Protein AF-A0A6I3WB06-F1 (afdb_monomer_lite)

Organism: NCBI:txid1055469

Secondary structure (DSSP, 8-state):
-------GGGHHHHTTS-SSSSPPPPPPPEEPPPP-----TTS---PPPEEEEESSSS-EEEEEE-TTSEEEEEEEEGGGTEEEEEEEEEPP-SEEEESSTT-EEEEEETTTTEEEEESSTTS--EE-SSPPPTTEEEEEEEEETTEEEEEEEESSSPPSS-EEEEEEEEETTTTEEEEEEEEEEEEEEEEEEETTTTEE---EEEEETT---SSHHHHH-TTSEEEES-STTS----S-PPPHHHHHHHH--PPPPHHHHHHS-THHHHHHHHHHHHHSTTT--HHHHHHHHHHHHHHTT---

Radius of gyration: 22.14 Å; chains: 1; bounding box: 64×53×60 Å

Structure (mmCIF, N/CA/C/O backbone):
data_AF-A0A6I3WB06-F1
#
_entry.id   AF-A0A6I3WB06-F1
#
loop_
_atom_site.group_PDB
_atom_site.id
_atom_site.type_symbol
_atom_site.label_atom_id
_atom_site.label_alt_id
_atom_site.label_comp_id
_atom_site.label_asym_id
_atom_site.label_entity_id
_atom_site.label_seq_id
_atom_site.pdbx_PDB_ins_code
_atom_site.Cartn_x
_atom_site.Cartn_y
_atom_site.Cartn_z
_atom_site.occupancy
_atom_site.B_iso_or_equiv
_atom_site.auth_seq_id
_atom_site.auth_comp_id
_atom_site.auth_asym_id
_atom_site.auth_atom_id
_atom_site.pdbx_PDB_model_num
ATOM 1 N N . MET A 1 1 ? 45.999 13.934 -10.651 1.00 31.36 1 MET A N 1
ATOM 2 C CA . MET A 1 1 ? 45.003 12.841 -10.595 1.00 31.36 1 MET A CA 1
ATOM 3 C C . MET A 1 1 ? 43.657 13.429 -10.204 1.00 31.36 1 MET A C 1
ATOM 5 O O . MET A 1 1 ? 43.452 13.756 -9.045 1.00 31.36 1 MET A O 1
ATOM 9 N N . GLN A 1 2 ? 42.781 13.660 -11.182 1.00 22.36 2 GLN A N 1
ATOM 10 C CA . GLN A 1 2 ? 41.405 14.106 -10.954 1.00 22.36 2 GLN A CA 1
ATOM 11 C C . GLN A 1 2 ? 40.507 12.865 -10.904 1.00 22.36 2 GLN A C 1
ATOM 13 O O . GLN A 1 2 ? 40.321 12.202 -11.922 1.00 22.36 2 GLN A O 1
ATOM 18 N N . PHE A 1 3 ? 39.959 12.543 -9.731 1.00 25.25 3 PHE A N 1
ATOM 19 C CA . PHE A 1 3 ? 38.864 11.581 -9.620 1.00 25.25 3 PHE A CA 1
ATOM 20 C C . PHE A 1 3 ? 37.615 12.211 -10.250 1.00 25.25 3 PHE A C 1
ATOM 22 O O . PHE A 1 3 ? 36.942 13.046 -9.642 1.00 25.25 3 PHE A O 1
ATOM 29 N N . LYS A 1 4 ? 37.322 11.846 -11.503 1.00 24.28 4 LYS A N 1
ATOM 30 C CA . LYS A 1 4 ? 36.025 12.120 -12.124 1.00 24.28 4 LYS A CA 1
ATOM 31 C C . LYS A 1 4 ? 34.960 11.381 -11.318 1.00 24.28 4 LYS A C 1
ATOM 33 O O . LYS A 1 4 ? 34.968 10.157 -11.248 1.00 24.28 4 LYS A O 1
ATOM 38 N N . ARG A 1 5 ? 34.053 12.156 -10.720 1.00 26.55 5 ARG A N 1
ATOM 39 C CA . ARG A 1 5 ? 32.777 11.704 -10.163 1.00 26.55 5 ARG A CA 1
ATOM 40 C C . ARG A 1 5 ? 32.015 10.955 -11.262 1.00 26.55 5 ARG A C 1
ATOM 42 O O . ARG A 1 5 ? 31.386 11.589 -12.104 1.00 26.55 5 ARG A O 1
ATOM 49 N N . LEU A 1 6 ? 32.127 9.628 -11.291 1.00 25.17 6 LEU A N 1
ATOM 50 C CA . LEU A 1 6 ? 31.222 8.790 -12.066 1.00 25.17 6 LEU A CA 1
ATOM 51 C C . LEU A 1 6 ? 29.851 8.839 -11.390 1.00 25.17 6 LEU A C 1
ATOM 53 O O . LEU A 1 6 ? 29.713 8.615 -10.190 1.00 25.17 6 LEU A O 1
ATOM 57 N N . SER A 1 7 ? 28.859 9.213 -12.184 1.00 26.50 7 SER A N 1
ATOM 58 C CA . SER A 1 7 ? 27.468 9.415 -11.819 1.00 26.50 7 SER A CA 1
ATOM 59 C C . SER A 1 7 ? 26.857 8.191 -11.126 1.00 26.50 7 SER A C 1
ATOM 61 O O . SER A 1 7 ? 26.431 7.248 -11.786 1.00 26.50 7 SER A O 1
ATOM 63 N N . CYS A 1 8 ? 26.693 8.263 -9.801 1.00 24.08 8 CYS A N 1
ATOM 64 C CA . CYS A 1 8 ? 25.870 7.333 -9.012 1.00 24.08 8 CYS A CA 1
ATOM 65 C C . CYS A 1 8 ? 24.389 7.274 -9.446 1.00 24.08 8 CYS A C 1
ATOM 67 O O . CYS A 1 8 ? 23.650 6.432 -8.955 1.00 24.08 8 CYS A O 1
ATOM 69 N N . ALA A 1 9 ? 23.936 8.126 -10.372 1.00 30.91 9 ALA A N 1
ATOM 70 C CA . ALA A 1 9 ? 22.567 8.097 -10.890 1.00 30.91 9 ALA A CA 1
ATOM 71 C C . ALA A 1 9 ? 22.263 6.855 -11.755 1.00 30.91 9 ALA A C 1
ATOM 73 O O . ALA A 1 9 ? 21.117 6.430 -11.825 1.00 30.91 9 ALA A O 1
ATOM 74 N N . MET A 1 10 ? 23.277 6.228 -12.366 1.00 33.56 10 MET A N 1
ATOM 75 C CA . MET A 1 10 ? 23.104 5.005 -13.172 1.00 33.56 10 MET A CA 1
ATOM 76 C C . MET A 1 10 ? 23.136 3.711 -12.338 1.00 33.56 10 MET A C 1
ATOM 78 O O . MET A 1 10 ? 22.829 2.631 -12.845 1.00 33.56 10 MET A O 1
ATOM 82 N N . LEU A 1 11 ? 23.462 3.833 -11.045 1.00 37.16 11 LEU A N 1
ATOM 83 C CA . LEU A 1 11 ? 23.513 2.729 -10.088 1.00 37.16 11 LEU A CA 1
ATOM 84 C C . LEU A 1 11 ? 22.150 2.338 -9.512 1.00 37.16 11 LEU A C 1
ATOM 86 O O . LEU A 1 11 ? 22.073 1.306 -8.870 1.00 37.16 11 LEU A O 1
ATOM 90 N N . ALA A 1 12 ? 21.070 3.082 -9.778 1.00 40.41 12 ALA A N 1
ATOM 91 C CA . ALA A 1 12 ? 19.737 2.753 -9.255 1.00 40.41 12 ALA A CA 1
ATOM 92 C C . ALA A 1 12 ? 19.032 1.610 -10.012 1.00 40.41 12 ALA A C 1
ATOM 94 O O . ALA A 1 12 ? 18.240 0.887 -9.417 1.00 40.41 12 ALA A O 1
ATOM 95 N N . LEU A 1 13 ? 19.344 1.408 -11.301 1.00 38.84 13 LEU A N 1
ATOM 96 C CA . LEU A 1 13 ? 18.991 0.164 -11.992 1.00 38.84 13 LEU A CA 1
ATOM 97 C C . LEU A 1 13 ? 20.084 -0.884 -11.758 1.00 38.84 13 LEU A C 1
ATOM 99 O O . LEU A 1 13 ? 19.771 -2.017 -11.429 1.00 38.84 13 LEU A O 1
ATOM 103 N N . THR A 1 14 ? 21.372 -0.515 -11.823 1.00 36.50 14 THR A N 1
ATOM 104 C CA . THR A 1 14 ? 22.456 -1.508 -11.696 1.00 36.50 14 THR A CA 1
ATOM 105 C C . THR A 1 14 ? 22.676 -2.095 -10.295 1.00 36.50 14 THR A C 1
ATOM 107 O O . THR A 1 14 ? 23.270 -3.163 -10.183 1.00 36.50 14 THR A O 1
ATOM 110 N N . SER A 1 15 ? 22.139 -1.493 -9.230 1.00 39.97 15 SER A N 1
ATOM 111 C CA . SER A 1 15 ? 22.077 -2.114 -7.896 1.00 39.97 15 SER A CA 1
ATOM 112 C C . SER A 1 15 ? 21.000 -3.201 -7.787 1.00 39.97 15 SER A C 1
ATOM 114 O O . SER A 1 15 ? 21.135 -4.100 -6.958 1.00 39.97 15 SER A O 1
ATOM 116 N N . VAL A 1 16 ? 19.978 -3.172 -8.651 1.00 42.03 16 VAL A N 1
ATOM 117 C CA . VAL A 1 16 ? 19.056 -4.301 -8.873 1.00 42.03 16 VAL A CA 1
ATOM 118 C C . VAL A 1 16 ? 19.731 -5.361 -9.760 1.00 42.03 16 VAL A C 1
ATOM 120 O O . VAL A 1 16 ? 19.589 -6.554 -9.514 1.00 42.03 16 VAL A O 1
ATOM 123 N N . LEU A 1 17 ? 20.543 -4.915 -10.725 1.00 42.59 17 LEU A N 1
ATOM 124 C CA . LEU A 1 17 ? 21.246 -5.712 -11.746 1.00 42.59 17 LEU A CA 1
ATOM 125 C C . LEU A 1 17 ? 22.674 -6.125 -11.324 1.00 42.59 17 LEU A C 1
ATOM 127 O O . LEU A 1 17 ? 23.615 -6.034 -12.116 1.00 42.59 17 LEU A O 1
ATOM 131 N N . SER A 1 18 ? 22.901 -6.482 -10.054 1.00 35.47 18 SER A N 1
ATOM 132 C CA . SER A 1 18 ? 24.271 -6.763 -9.598 1.00 35.47 18 SER A CA 1
ATOM 133 C C . SER A 1 18 ? 24.870 -7.978 -10.317 1.00 35.47 18 SER A C 1
ATOM 135 O O . SER A 1 18 ? 24.484 -9.125 -10.111 1.00 35.47 18 SER A O 1
ATOM 137 N N . ALA A 1 19 ? 25.859 -7.667 -11.156 1.00 38.34 19 ALA A N 1
ATOM 138 C CA . ALA A 1 19 ? 26.679 -8.535 -11.987 1.00 38.34 19 ALA A CA 1
ATOM 139 C C . ALA A 1 19 ? 27.593 -9.487 -11.184 1.00 38.34 19 ALA A C 1
ATOM 141 O O . ALA A 1 19 ? 28.815 -9.467 -11.324 1.00 38.34 19 ALA A O 1
ATOM 142 N N . CYS A 1 20 ? 26.994 -10.354 -10.371 1.00 38.16 20 CYS A N 1
ATOM 143 C CA . CYS A 1 20 ? 27.584 -11.589 -9.863 1.00 38.16 20 CYS A CA 1
ATOM 144 C C . CYS A 1 20 ? 26.492 -12.659 -9.962 1.00 38.16 20 CYS A C 1
ATOM 146 O O . CYS A 1 20 ? 25.464 -12.534 -9.310 1.00 38.16 20 CYS A O 1
ATOM 148 N N . GLY A 1 21 ? 26.697 -13.683 -10.798 1.00 45.72 21 GLY A N 1
ATOM 149 C CA . GLY A 1 21 ? 25.691 -14.656 -11.263 1.00 45.72 21 GLY A CA 1
ATOM 150 C C . GLY A 1 21 ? 25.014 -15.567 -10.226 1.00 45.72 21 GLY A C 1
ATOM 151 O O . GLY A 1 21 ? 24.581 -16.657 -10.580 1.00 45.72 21 GLY A O 1
ATOM 152 N N . ILE A 1 22 ? 24.910 -15.156 -8.965 1.00 55.53 22 ILE A N 1
ATOM 153 C CA . ILE A 1 22 ? 24.059 -15.765 -7.946 1.00 55.53 22 ILE A CA 1
ATOM 154 C C . ILE A 1 22 ? 23.493 -14.612 -7.123 1.00 55.53 22 ILE A C 1
ATOM 156 O O . ILE A 1 22 ? 24.221 -13.977 -6.357 1.00 55.53 22 ILE A O 1
ATOM 160 N N . HIS A 1 23 ? 22.198 -14.333 -7.274 1.00 60.84 23 HIS A N 1
ATOM 161 C CA . HIS A 1 23 ? 21.555 -13.390 -6.374 1.00 60.84 23 HIS A CA 1
ATOM 162 C C . HIS A 1 23 ? 21.702 -13.888 -4.927 1.00 60.84 23 HIS A C 1
ATOM 164 O O . HIS A 1 23 ? 21.492 -15.081 -4.673 1.00 60.84 23 HIS A O 1
ATOM 170 N N . PRO A 1 24 ? 22.044 -13.017 -3.963 1.00 71.50 24 PRO A N 1
ATOM 171 C CA . PRO A 1 24 ? 22.155 -13.442 -2.579 1.00 71.50 24 PRO A CA 1
ATOM 172 C C . PRO A 1 24 ? 20.809 -13.988 -2.066 1.00 71.50 24 PRO A C 1
ATOM 174 O O . PRO A 1 24 ? 19.748 -13.679 -2.625 1.00 71.50 24 PRO A O 1
ATOM 177 N N . PRO A 1 25 ? 20.816 -14.795 -0.991 1.00 77.88 25 PRO A N 1
ATOM 178 C CA . PRO A 1 25 ? 19.583 -15.221 -0.346 1.00 77.88 25 PRO A CA 1
ATOM 179 C C . PRO A 1 25 ? 18.709 -14.015 0.008 1.00 77.88 25 PRO A C 1
ATOM 181 O O . PRO A 1 25 ? 19.186 -13.030 0.574 1.00 77.88 25 PRO A O 1
ATOM 184 N N . ILE A 1 26 ? 17.420 -14.096 -0.320 1.00 80.62 26 ILE A N 1
ATOM 185 C CA . ILE A 1 26 ? 16.465 -13.034 -0.002 1.00 80.62 26 ILE A CA 1
ATOM 186 C C . ILE A 1 26 ? 16.279 -13.011 1.520 1.00 80.62 26 ILE A C 1
ATOM 188 O O . ILE A 1 26 ? 15.907 -14.047 2.085 1.00 80.62 26 ILE A O 1
ATOM 192 N N . PRO A 1 27 ? 16.522 -11.875 2.200 1.00 83.62 27 PRO A N 1
ATOM 193 C CA . PRO A 1 27 ? 16.341 -11.786 3.643 1.00 83.62 27 PRO A CA 1
ATOM 194 C C . PRO A 1 27 ? 14.886 -12.065 4.036 1.00 83.62 27 PRO A C 1
ATOM 196 O O . PRO A 1 27 ? 13.955 -11.817 3.270 1.00 83.62 27 PRO A O 1
ATOM 199 N N . SER A 1 28 ? 14.683 -12.594 5.244 1.00 85.75 28 SER A N 1
ATOM 200 C CA . SER A 1 28 ? 13.337 -12.786 5.789 1.00 85.75 28 SER A CA 1
ATOM 201 C C . SER A 1 28 ? 12.634 -11.438 5.950 1.00 85.75 28 SER A C 1
ATOM 203 O O . SER A 1 28 ? 13.264 -10.488 6.421 1.00 85.75 28 SER A O 1
ATOM 205 N N . PRO A 1 29 ? 11.335 -11.344 5.633 1.00 87.50 29 PRO A N 1
ATOM 206 C CA . PRO A 1 29 ? 10.574 -10.136 5.888 1.00 87.50 29 PRO A CA 1
ATOM 207 C C . PRO A 1 29 ? 10.458 -9.937 7.405 1.00 87.50 29 PRO A C 1
ATOM 209 O O . PRO A 1 29 ? 10.545 -10.880 8.198 1.00 87.50 29 PRO A O 1
ATOM 212 N N . THR A 1 30 ? 10.260 -8.697 7.834 1.00 89.25 30 THR A N 1
ATOM 213 C CA . THR A 1 30 ? 10.123 -8.385 9.259 1.00 89.25 30 THR A CA 1
ATOM 214 C C . THR A 1 30 ? 8.652 -8.377 9.639 1.00 89.25 30 THR A C 1
ATOM 216 O O . THR A 1 30 ? 7.888 -7.565 9.110 1.00 89.25 30 THR A O 1
ATOM 219 N N . ARG A 1 31 ? 8.242 -9.237 10.580 1.00 86.88 31 ARG A N 1
ATOM 220 C CA . ARG A 1 31 ? 6.907 -9.122 11.188 1.00 86.88 31 ARG A CA 1
ATOM 221 C C . ARG A 1 31 ? 6.738 -7.737 11.790 1.00 86.88 31 ARG A C 1
ATOM 223 O O . ARG A 1 31 ? 7.658 -7.229 12.431 1.00 86.88 31 ARG A O 1
ATOM 230 N N . GLN A 1 32 ? 5.573 -7.136 11.579 1.00 82.88 32 GLN A N 1
ATOM 231 C CA . GLN A 1 32 ? 5.272 -5.878 12.243 1.00 82.88 32 GLN A CA 1
ATOM 232 C C . GLN A 1 32 ? 5.171 -6.126 13.739 1.00 82.88 32 GLN A C 1
ATOM 234 O O . GLN A 1 32 ? 4.414 -6.982 14.198 1.00 82.88 32 GLN A O 1
ATOM 239 N N . THR A 1 33 ? 5.994 -5.406 14.493 1.00 70.25 33 THR A N 1
ATOM 240 C CA . THR A 1 33 ? 5.832 -5.352 15.937 1.00 70.25 33 THR A CA 1
ATOM 241 C C . THR A 1 33 ? 4.465 -4.744 16.222 1.00 70.25 33 THR A C 1
ATOM 243 O O . THR A 1 33 ? 4.112 -3.762 15.560 1.00 70.25 33 THR A O 1
ATOM 246 N N . PRO A 1 34 ? 3.699 -5.309 17.172 1.00 69.94 34 PRO A N 1
ATOM 247 C CA . PRO A 1 34 ? 2.478 -4.685 17.638 1.00 69.94 34 PRO A CA 1
ATOM 248 C C . PRO A 1 34 ? 2.734 -3.221 17.978 1.00 69.94 34 PRO A C 1
ATOM 250 O O . PRO A 1 34 ? 3.824 -2.849 18.415 1.00 69.94 34 PRO A O 1
ATOM 253 N N . GLU A 1 35 ? 1.719 -2.413 17.731 1.00 67.75 35 GLU A N 1
ATOM 254 C CA . GLU A 1 35 ? 1.731 -0.981 17.954 1.00 67.75 35 GLU A CA 1
ATOM 255 C C . GLU A 1 35 ? 2.292 -0.604 19.335 1.00 67.75 35 GLU A C 1
ATOM 257 O O . GLU A 1 35 ? 1.750 -0.993 20.370 1.00 67.75 35 GLU A O 1
ATOM 262 N N . ILE A 1 36 ? 3.355 0.202 19.341 1.00 58.38 36 ILE A N 1
ATOM 263 C CA . ILE A 1 36 ? 3.770 0.985 20.503 1.00 58.38 36 ILE A CA 1
ATOM 264 C C . ILE A 1 36 ? 3.435 2.425 20.131 1.00 58.38 36 ILE A C 1
ATOM 266 O O . ILE A 1 36 ? 4.116 3.015 19.297 1.00 58.38 36 ILE A O 1
ATOM 270 N N . ARG A 1 37 ? 2.343 2.978 20.676 1.00 55.25 37 ARG A N 1
ATOM 271 C CA . ARG A 1 37 ? 1.983 4.379 20.418 1.00 55.25 37 ARG A CA 1
ATOM 272 C C . ARG A 1 37 ? 2.978 5.303 21.092 1.00 55.25 37 ARG A C 1
ATOM 274 O O . ARG A 1 37 ? 2.799 5.671 22.251 1.00 55.25 37 ARG A O 1
ATOM 281 N N . GLU A 1 38 ? 4.001 5.708 20.360 1.00 49.41 38 GLU A N 1
ATOM 282 C CA . GLU A 1 38 ? 4.857 6.807 20.778 1.00 49.41 38 GLU A CA 1
ATOM 283 C C . GLU A 1 38 ? 4.244 8.123 20.294 1.00 49.41 38 GLU A C 1
ATOM 285 O O . GLU A 1 38 ? 4.348 8.510 19.131 1.00 49.41 38 GLU A O 1
ATOM 290 N N . PHE A 1 39 ? 3.580 8.833 21.208 1.00 50.50 39 PHE A N 1
ATOM 291 C CA . PHE A 1 39 ? 3.146 10.207 20.969 1.00 50.50 39 PHE A CA 1
ATOM 292 C C . PHE A 1 39 ? 4.382 11.102 20.820 1.00 50.50 39 PHE A C 1
ATOM 294 O O . PHE A 1 39 ? 4.935 11.601 21.800 1.00 50.50 39 PHE A O 1
ATOM 301 N N . SER A 1 40 ? 4.831 11.333 19.586 1.00 48.56 40 SER A N 1
ATOM 302 C CA . SER A 1 40 ? 5.803 12.393 19.331 1.00 48.56 40 SER A CA 1
ATOM 303 C C . SER A 1 40 ? 5.077 13.741 19.271 1.00 48.56 40 SER A C 1
ATOM 305 O O . SER A 1 40 ? 4.042 13.889 18.618 1.00 48.56 40 SER A O 1
ATOM 307 N N . GLY A 1 41 ? 5.611 14.754 19.960 1.00 46.97 41 GLY A N 1
ATOM 308 C CA . GLY A 1 41 ? 4.971 16.070 20.116 1.00 46.97 41 GLY A CA 1
ATOM 309 C C . GLY A 1 41 ? 4.712 16.854 18.818 1.00 46.97 41 GLY A C 1
ATOM 310 O O . GLY A 1 41 ? 4.094 17.912 18.873 1.00 46.97 41 GLY A O 1
ATOM 311 N N . ALA A 1 42 ? 5.156 16.351 17.660 1.00 46.00 42 ALA A N 1
ATOM 312 C CA . ALA A 1 42 ? 4.879 16.910 16.335 1.00 46.00 42 ALA A CA 1
ATOM 313 C C . ALA A 1 42 ? 3.636 16.298 15.643 1.00 46.00 42 ALA A C 1
ATOM 315 O O . ALA A 1 42 ? 3.215 16.803 14.604 1.00 46.00 42 ALA A O 1
ATOM 316 N N . LEU A 1 43 ? 3.039 15.234 16.200 1.00 53.94 43 LEU A N 1
ATOM 317 C CA . LEU A 1 43 ? 1.931 14.447 15.618 1.00 53.94 43 LEU A CA 1
ATOM 318 C C . LEU A 1 43 ? 0.603 14.622 16.381 1.00 53.94 43 LEU A C 1
ATOM 320 O O . LEU A 1 43 ? -0.275 13.773 16.322 1.00 53.94 43 LEU A O 1
ATOM 324 N N . ALA A 1 44 ? 0.470 15.721 17.120 1.00 62.97 44 ALA A N 1
ATOM 325 C CA . ALA A 1 44 ? -0.128 15.747 18.454 1.00 62.97 44 ALA A CA 1
ATOM 326 C C . ALA A 1 44 ? -1.640 15.458 18.617 1.00 62.97 44 ALA A C 1
ATOM 328 O O . ALA A 1 44 ? -2.125 15.466 19.745 1.00 62.97 44 ALA A O 1
ATOM 329 N N . LEU A 1 45 ? -2.385 15.162 17.550 1.00 77.00 45 LEU A N 1
ATOM 330 C CA . LEU A 1 45 ? -3.758 14.666 17.653 1.00 77.00 45 LEU A CA 1
ATOM 331 C C . LEU A 1 45 ? -4.066 13.744 16.471 1.00 77.00 45 LEU A C 1
ATOM 333 O O . LEU A 1 45 ? -3.876 14.130 15.317 1.00 77.00 45 LEU A O 1
ATOM 337 N N . TYR A 1 46 ? -4.559 12.544 16.764 1.00 81.88 46 TYR A N 1
ATOM 338 C CA . TYR A 1 46 ? -5.061 11.589 15.774 1.00 81.88 46 TYR A CA 1
ATOM 339 C C . TYR A 1 46 ? -6.577 11.530 15.875 1.00 81.88 46 TYR A C 1
ATOM 341 O O . TYR A 1 46 ? -7.081 11.416 16.982 1.00 81.88 46 TYR A O 1
ATOM 349 N N . ALA A 1 47 ? -7.299 11.573 14.759 1.00 85.75 47 ALA A N 1
ATOM 350 C CA . ALA A 1 47 ? -8.738 11.326 14.722 1.00 85.75 47 ALA A CA 1
ATOM 351 C C . ALA A 1 47 ? -9.100 9.916 15.232 1.00 85.75 47 ALA A C 1
ATOM 353 O O . ALA A 1 47 ? -8.243 9.025 15.222 1.00 85.75 47 ALA A O 1
ATOM 354 N N . PRO A 1 48 ? -10.368 9.692 15.632 1.00 86.38 48 PRO A N 1
ATOM 355 C CA . PRO A 1 48 ? -10.881 8.357 15.915 1.00 86.38 48 PRO A CA 1
ATOM 356 C C . PRO A 1 48 ? -10.627 7.361 14.778 1.00 86.38 48 PRO A C 1
ATOM 358 O O . PRO A 1 48 ? -10.514 7.782 13.619 1.00 86.38 48 PRO A O 1
ATOM 361 N N . PRO A 1 49 ? -10.588 6.045 15.085 1.00 86.69 49 PRO A N 1
ATOM 362 C CA . PRO A 1 49 ? -10.512 5.018 14.060 1.00 86.69 49 PRO A CA 1
ATOM 363 C C . PRO A 1 49 ? -11.644 5.201 13.054 1.00 86.69 49 PRO A C 1
ATOM 365 O O . PRO A 1 49 ? -12.825 5.147 13.402 1.00 86.69 49 PRO A O 1
ATOM 368 N N . GLN A 1 50 ? -11.277 5.409 11.799 1.00 87.00 50 GLN A N 1
ATOM 369 C CA . GLN A 1 50 ? -12.218 5.596 10.703 1.00 87.00 50 GLN A CA 1
ATOM 370 C C . GLN A 1 50 ? -11.816 4.734 9.515 1.00 87.00 50 GLN A C 1
ATOM 372 O O . GLN A 1 50 ? -10.655 4.343 9.386 1.00 87.00 50 GLN A O 1
ATOM 377 N N . LYS A 1 51 ? -12.780 4.405 8.649 1.00 87.31 51 LYS A N 1
ATOM 378 C CA . LYS A 1 51 ? -12.474 3.722 7.388 1.00 87.31 51 LYS A CA 1
ATOM 379 C C . LYS A 1 51 ? -11.580 4.639 6.557 1.00 87.31 51 LYS A C 1
ATOM 381 O O . LYS A 1 51 ? -11.949 5.781 6.313 1.00 87.31 51 LYS A O 1
ATOM 386 N N . ALA A 1 52 ? -10.411 4.140 6.180 1.00 82.81 52 ALA A N 1
ATOM 387 C CA . ALA A 1 52 ? -9.408 4.911 5.463 1.00 82.81 52 ALA A CA 1
ATOM 388 C C . ALA A 1 52 ? -9.489 4.640 3.957 1.00 82.81 52 ALA A C 1
ATOM 390 O O . ALA A 1 52 ? -9.594 5.577 3.177 1.00 82.81 52 ALA A O 1
ATOM 391 N N . TRP A 1 53 ? -9.488 3.365 3.562 1.00 86.88 53 TRP A N 1
ATOM 392 C CA . TRP A 1 53 ? -9.771 2.954 2.188 1.00 86.88 53 TRP A CA 1
ATOM 393 C C . TRP A 1 53 ? -10.272 1.514 2.135 1.00 86.88 53 TRP A C 1
ATOM 395 O O . TRP A 1 53 ? -10.028 0.695 3.032 1.00 86.88 53 TRP A O 1
ATOM 405 N N . GLN A 1 54 ? -10.997 1.209 1.069 1.00 87.81 54 GLN A N 1
ATOM 406 C CA . GLN A 1 54 ? -11.597 -0.097 0.843 1.00 87.81 54 GLN A CA 1
ATOM 407 C C . GLN A 1 54 ? -10.625 -1.045 0.119 1.00 87.81 54 GLN A C 1
ATOM 409 O O . GLN A 1 54 ? -9.949 -0.641 -0.823 1.00 87.81 54 GLN A O 1
ATOM 414 N N . TRP A 1 55 ? -10.563 -2.315 0.542 1.00 90.00 55 TRP A N 1
ATOM 415 C CA . TRP A 1 55 ? -9.801 -3.363 -0.161 1.00 90.00 55 TRP A CA 1
ATOM 416 C C . TRP A 1 55 ? -10.713 -4.229 -1.036 1.00 90.00 55 TRP A C 1
ATOM 418 O O . TRP A 1 55 ? -10.427 -4.475 -2.204 1.00 90.00 55 TRP A O 1
ATOM 428 N N . THR A 1 56 ? -11.850 -4.651 -0.480 1.00 89.56 56 THR A N 1
ATOM 429 C CA . THR A 1 56 ? -12.925 -5.360 -1.192 1.00 89.56 56 THR A CA 1
ATOM 430 C C . THR A 1 56 ? -14.277 -4.823 -0.738 1.00 89.56 56 THR A C 1
ATOM 432 O O . THR A 1 56 ? -14.355 -4.021 0.193 1.00 89.56 56 THR A O 1
ATOM 435 N N . ALA A 1 57 ? -15.372 -5.308 -1.327 1.00 88.00 57 ALA A N 1
ATOM 436 C CA . ALA A 1 57 ? -16.719 -4.964 -0.877 1.00 88.00 57 ALA A CA 1
ATOM 437 C C . ALA A 1 57 ? -16.953 -5.238 0.629 1.00 88.00 57 ALA A C 1
ATOM 439 O O . ALA A 1 57 ? -17.745 -4.531 1.250 1.00 88.00 57 ALA A O 1
ATOM 440 N N . GLN A 1 58 ? -16.246 -6.205 1.229 1.00 91.56 58 GLN A N 1
ATOM 441 C CA . GLN A 1 58 ? -16.435 -6.634 2.621 1.00 91.56 58 GLN A CA 1
ATOM 442 C C . GLN A 1 58 ? -15.269 -6.285 3.554 1.00 91.56 58 GLN A C 1
ATOM 444 O O . GLN A 1 58 ? -15.444 -6.336 4.769 1.00 91.56 58 GLN A O 1
ATOM 449 N N . THR A 1 59 ? -14.104 -5.910 3.022 1.00 92.69 59 THR A N 1
ATOM 450 C CA . THR A 1 59 ? -12.885 -5.698 3.818 1.00 92.69 59 THR A CA 1
ATOM 451 C C . THR A 1 59 ? -12.292 -4.319 3.579 1.00 92.69 59 THR A C 1
ATOM 453 O O . THR A 1 59 ? -12.274 -3.826 2.445 1.00 92.69 59 THR A O 1
ATOM 456 N N . TRP A 1 60 ? -11.747 -3.703 4.620 1.00 92.44 60 TRP A N 1
ATOM 457 C CA . TRP A 1 60 ? -11.229 -2.338 4.548 1.00 92.44 60 TRP A CA 1
ATOM 458 C C . TRP A 1 60 ? -10.041 -2.131 5.475 1.00 92.44 60 TRP A C 1
ATOM 460 O O . TRP A 1 60 ? -9.793 -2.905 6.398 1.00 92.44 60 TRP A O 1
ATOM 470 N N . PHE A 1 61 ? -9.338 -1.032 5.245 1.00 91.44 61 PHE A N 1
ATOM 471 C CA . PHE A 1 61 ? -8.374 -0.507 6.190 1.00 91.44 61 PHE A CA 1
ATOM 472 C C . PHE A 1 61 ? -9.050 0.530 7.077 1.00 91.44 61 PHE A C 1
ATOM 474 O O . PHE A 1 61 ? -9.801 1.387 6.597 1.00 91.44 61 PHE A O 1
ATOM 481 N N . THR A 1 62 ? -8.808 0.450 8.378 1.00 89.88 62 THR A N 1
ATOM 482 C CA . THR A 1 62 ? -9.118 1.526 9.317 1.00 89.88 62 THR A CA 1
ATOM 483 C C . THR A 1 62 ? -7.844 2.269 9.662 1.00 89.88 62 THR A C 1
ATOM 485 O O . THR A 1 62 ? -6.751 1.699 9.639 1.00 89.88 62 THR A O 1
ATOM 488 N N . ALA A 1 63 ? -7.973 3.554 9.968 1.00 87.56 63 ALA A N 1
ATOM 489 C CA . ALA A 1 63 ? -6.842 4.327 10.426 1.00 87.56 63 ALA A CA 1
ATOM 490 C C . ALA A 1 63 ? -7.223 5.378 11.465 1.00 87.56 63 ALA A C 1
ATOM 492 O O . ALA A 1 63 ? -8.320 5.938 11.446 1.00 87.56 63 ALA A O 1
ATOM 493 N N . GLU A 1 64 ? -6.275 5.651 12.350 1.00 88.12 64 GLU A N 1
ATOM 494 C CA . GLU A 1 64 ? -6.282 6.785 13.267 1.00 88.12 64 GLU A CA 1
ATOM 495 C C . GLU A 1 64 ? -5.287 7.794 12.725 1.00 88.12 64 GLU A C 1
ATOM 497 O O . GLU A 1 64 ? -4.077 7.586 12.795 1.00 88.12 64 GLU A O 1
ATOM 502 N N . LEU A 1 65 ? -5.805 8.850 12.102 1.00 85.69 65 LEU A N 1
ATOM 503 C CA . LEU A 1 65 ? -5.022 9.742 11.255 1.00 85.69 65 LEU A CA 1
ATOM 504 C C . LEU A 1 65 ? -4.922 11.131 11.860 1.00 85.69 65 LEU A C 1
ATOM 506 O O . LEU A 1 65 ? -5.901 11.692 12.346 1.00 85.69 65 LEU A O 1
ATOM 510 N N . ASN A 1 66 ? -3.737 11.716 11.786 1.00 81.81 66 ASN A N 1
ATOM 511 C CA . ASN A 1 66 ? -3.545 13.129 12.059 1.00 81.81 66 ASN A CA 1
ATOM 512 C C . ASN A 1 66 ? -3.941 13.983 10.843 1.00 81.81 66 ASN A C 1
ATOM 514 O O . ASN A 1 66 ? -4.305 13.476 9.781 1.00 81.81 66 ASN A O 1
ATOM 518 N N . ALA A 1 67 ? -3.804 15.301 10.980 1.00 78.62 67 ALA A N 1
ATOM 519 C CA . ALA A 1 67 ? -4.172 16.273 9.950 1.00 78.62 67 ALA A CA 1
ATOM 520 C C . ALA A 1 67 ? -3.412 16.116 8.612 1.00 78.62 67 ALA A C 1
ATOM 522 O O . ALA A 1 67 ? -3.775 16.746 7.626 1.00 78.62 67 ALA A O 1
ATOM 523 N N . SER A 1 68 ? -2.352 15.301 8.571 1.00 76.88 68 SER A N 1
ATOM 524 C CA . SER A 1 68 ? -1.558 15.004 7.370 1.00 76.88 68 SER A CA 1
ATOM 525 C C . SER A 1 68 ? -1.865 13.623 6.762 1.00 76.88 68 SER A C 1
ATOM 527 O O . SER A 1 68 ? -1.019 13.097 6.040 1.00 76.88 68 SER A O 1
ATOM 529 N N . CYS A 1 69 ? -3.001 12.988 7.094 1.00 80.12 69 CYS A N 1
ATOM 530 C CA . CYS A 1 69 ? -3.299 11.586 6.743 1.00 80.12 69 CYS A CA 1
ATOM 531 C C . CYS A 1 69 ? -2.151 10.631 7.139 1.00 80.12 69 CYS A C 1
ATOM 533 O O . CYS A 1 69 ? -1.815 9.703 6.401 1.00 80.12 69 CYS A O 1
ATOM 535 N N . LYS A 1 70 ? -1.517 10.858 8.298 1.00 81.94 70 LYS A N 1
ATOM 536 C CA . LYS A 1 70 ? -0.525 9.934 8.865 1.00 81.94 70 LYS A CA 1
ATOM 537 C C . LYS A 1 70 ? -1.016 9.360 10.176 1.00 81.94 70 LYS A C 1
ATOM 539 O O . LYS A 1 70 ? -1.577 10.097 10.981 1.00 81.94 70 LYS A O 1
ATOM 544 N N . GLY A 1 71 ? -0.741 8.090 10.411 1.00 83.00 71 GLY A N 1
ATOM 545 C CA . GLY A 1 71 ? -0.971 7.459 11.698 1.00 83.00 71 GLY A CA 1
ATOM 546 C C . GLY A 1 71 ? -1.089 5.955 11.598 1.00 83.00 71 GLY A C 1
ATOM 547 O O . GLY A 1 71 ? -0.517 5.340 10.696 1.00 83.00 71 GLY A O 1
ATOM 548 N N . ILE A 1 72 ? -1.786 5.380 12.568 1.00 86.75 72 ILE A N 1
ATOM 549 C CA . ILE A 1 72 ? -1.908 3.935 12.733 1.00 86.75 72 ILE A CA 1
ATOM 550 C C . ILE A 1 72 ? -2.916 3.396 11.736 1.00 86.75 72 ILE A C 1
ATOM 552 O O . ILE A 1 72 ? -4.027 3.909 11.644 1.00 86.75 72 ILE A O 1
ATOM 556 N N . VAL A 1 73 ? -2.532 2.339 11.031 1.00 88.69 73 VAL A N 1
ATOM 557 C CA . VAL A 1 73 ? -3.361 1.630 10.062 1.00 88.69 73 VAL A CA 1
ATOM 558 C C . VAL A 1 73 ? -3.594 0.204 10.543 1.00 88.69 73 VAL A C 1
ATOM 560 O O . VAL A 1 73 ? -2.684 -0.480 11.027 1.00 88.69 73 VAL A O 1
ATOM 563 N N . ARG A 1 74 ? -4.828 -0.260 10.374 1.00 92.19 74 ARG A N 1
ATOM 564 C CA . ARG A 1 74 ? -5.259 -1.625 10.667 1.00 92.19 74 ARG A CA 1
ATOM 565 C C . ARG A 1 74 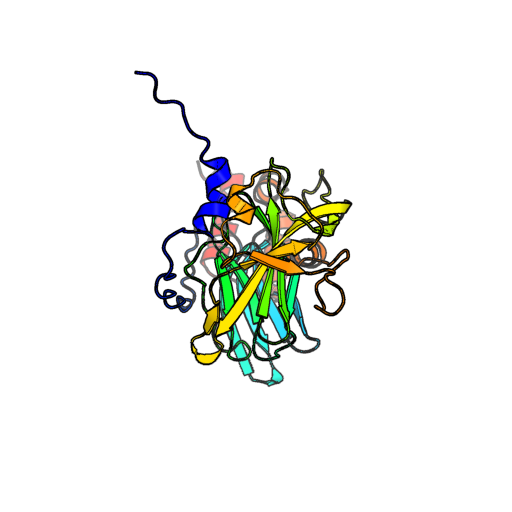? -6.068 -2.169 9.497 1.00 92.19 74 ARG A C 1
ATOM 567 O O . ARG A 1 74 ? -6.703 -1.407 8.771 1.00 92.19 74 ARG A O 1
ATOM 574 N N . TYR A 1 75 ? -6.040 -3.478 9.305 1.00 94.25 75 TYR A N 1
ATOM 575 C CA . TYR A 1 75 ? -6.866 -4.179 8.327 1.00 94.25 75 TYR A CA 1
ATOM 576 C C . TYR A 1 75 ? -8.005 -4.898 9.043 1.00 94.25 75 TYR A C 1
ATOM 578 O O . TYR A 1 75 ? -7.774 -5.556 10.059 1.00 94.25 75 TYR A O 1
ATOM 586 N N . VAL A 1 76 ? -9.217 -4.776 8.504 1.00 95.56 76 VAL A N 1
ATOM 587 C CA . VAL A 1 76 ? -10.433 -5.309 9.113 1.00 95.56 76 VAL A CA 1
ATOM 588 C C . VAL A 1 76 ? -11.198 -6.180 8.118 1.00 95.56 76 VAL A C 1
ATOM 590 O O . VAL A 1 76 ? -11.586 -5.725 7.037 1.00 95.56 76 VAL A O 1
ATOM 593 N N . ASP A 1 77 ? -11.470 -7.414 8.541 1.00 96.25 77 ASP A N 1
ATOM 594 C CA . ASP A 1 77 ? -12.442 -8.327 7.934 1.00 96.25 77 ASP A CA 1
ATOM 595 C C . ASP A 1 77 ? -13.388 -8.833 9.039 1.00 96.25 77 ASP A C 1
ATOM 597 O O . ASP A 1 77 ? -13.039 -9.746 9.797 1.00 96.25 77 ASP A O 1
ATOM 601 N N . PRO A 1 78 ? -14.600 -8.261 9.152 1.00 94.00 78 PRO A N 1
ATOM 602 C CA . PRO A 1 78 ? -15.550 -8.654 10.186 1.00 94.00 78 PRO A CA 1
ATOM 603 C C . PRO A 1 78 ? -16.064 -10.084 10.023 1.00 94.00 78 PRO A C 1
ATOM 605 O O . PRO A 1 78 ? -16.358 -10.736 11.023 1.00 94.00 78 PRO A O 1
ATOM 608 N N . ALA A 1 79 ? -16.184 -10.578 8.787 1.00 94.25 79 ALA A N 1
ATOM 609 C CA . ALA A 1 79 ? -16.719 -11.911 8.523 1.00 94.25 79 ALA A CA 1
ATOM 610 C C . ALA A 1 79 ? -15.774 -13.000 9.046 1.00 94.25 79 ALA A C 1
ATOM 612 O O . ALA A 1 79 ? -16.223 -14.071 9.448 1.00 94.25 79 ALA A O 1
ATOM 613 N N . GLN A 1 80 ? -14.474 -12.703 9.074 1.00 94.44 80 GLN A N 1
ATOM 614 C CA . GLN A 1 80 ? -13.425 -13.587 9.582 1.00 94.44 80 GLN A CA 1
ATOM 615 C C . GLN A 1 80 ? -12.926 -13.209 10.986 1.00 94.44 80 GLN A C 1
ATOM 617 O O . GLN A 1 80 ? -12.007 -13.854 11.497 1.00 94.44 80 GLN A O 1
ATOM 622 N N . GLY A 1 81 ? -13.504 -12.174 11.609 1.00 95.62 81 GLY A N 1
ATOM 623 C CA . GLY A 1 81 ? -13.078 -11.665 12.915 1.00 95.62 81 GLY A CA 1
ATOM 624 C C . GLY A 1 81 ? -11.647 -11.117 12.924 1.00 95.62 81 GLY A C 1
ATOM 625 O O . GLY A 1 81 ? -10.953 -11.239 13.932 1.00 95.62 81 GLY A O 1
ATOM 626 N N . ILE A 1 82 ? -11.178 -10.571 11.800 1.00 95.81 82 ILE A N 1
ATOM 627 C CA . ILE A 1 82 ? -9.825 -10.029 11.651 1.00 95.81 82 ILE A CA 1
ATOM 628 C C . ILE A 1 82 ? -9.838 -8.538 11.977 1.00 95.81 82 ILE A C 1
ATOM 630 O O . ILE A 1 82 ? -10.601 -7.768 11.394 1.00 95.81 82 ILE A O 1
ATOM 634 N N . ASP A 1 83 ? -8.937 -8.149 12.875 1.00 93.88 83 ASP A N 1
ATOM 635 C CA . ASP A 1 83 ? -8.555 -6.768 13.155 1.00 93.88 83 ASP A CA 1
ATOM 636 C C . ASP A 1 83 ? -7.043 -6.738 13.427 1.00 93.88 83 ASP A C 1
ATOM 638 O O . ASP A 1 83 ? -6.577 -6.920 14.559 1.00 93.88 83 ASP A O 1
ATOM 642 N N . SER A 1 84 ? -6.266 -6.564 12.361 1.00 93.25 84 SER A N 1
ATOM 643 C CA . SER A 1 84 ? -4.815 -6.743 12.384 1.00 93.25 84 SER A CA 1
ATOM 644 C C . SER A 1 84 ? -4.075 -5.429 12.203 1.00 93.25 84 SER A C 1
ATOM 646 O O . SER A 1 84 ? -4.370 -4.640 11.308 1.00 93.25 84 SER A O 1
ATOM 648 N N . TYR A 1 85 ? -3.059 -5.213 13.039 1.00 91.44 85 TYR A N 1
ATOM 649 C CA . TYR A 1 85 ? -2.164 -4.069 12.905 1.00 91.44 85 TYR A CA 1
ATOM 650 C C . TYR A 1 85 ? -1.331 -4.183 11.624 1.00 91.44 85 TYR A C 1
ATOM 652 O O . TYR A 1 85 ? -0.700 -5.212 11.370 1.00 91.44 85 TYR A O 1
ATOM 660 N N . VAL A 1 86 ? -1.324 -3.109 10.837 1.00 90.44 86 VAL A N 1
ATOM 661 C CA . VAL A 1 86 ? -0.568 -3.012 9.584 1.00 90.44 86 VAL A CA 1
ATOM 662 C C . VAL A 1 86 ? 0.720 -2.230 9.799 1.00 90.44 86 VAL A C 1
ATOM 664 O O . VAL A 1 86 ? 1.773 -2.647 9.332 1.00 90.44 86 VAL A O 1
ATOM 667 N N . GLY A 1 87 ? 0.652 -1.087 10.477 1.00 86.31 87 GLY A N 1
ATOM 668 C CA . GLY A 1 87 ? 1.795 -0.195 10.639 1.00 86.31 87 GLY A CA 1
ATOM 669 C C . GLY A 1 87 ? 1.382 1.231 10.983 1.00 86.31 87 GLY A C 1
ATOM 670 O O . GLY A 1 87 ? 0.198 1.561 11.009 1.00 86.31 87 GLY A O 1
ATOM 671 N N . GLU A 1 88 ? 2.380 2.083 11.204 1.00 81.62 88 GLU A N 1
ATOM 672 C CA . GLU A 1 88 ? 2.209 3.530 11.304 1.00 81.62 88 GLU A CA 1
ATOM 673 C C . GLU A 1 88 ? 2.893 4.203 10.112 1.00 81.62 88 GLU A C 1
ATOM 675 O O . GLU A 1 88 ? 4.036 3.892 9.762 1.00 81.62 88 GLU A O 1
ATOM 680 N N . GLY A 1 89 ? 2.196 5.128 9.462 1.00 77.06 89 GLY A N 1
ATOM 681 C CA . GLY A 1 89 ? 2.741 5.827 8.309 1.00 77.06 89 GLY A CA 1
ATOM 682 C C . GLY A 1 89 ? 1.731 6.737 7.639 1.00 77.06 89 GLY A C 1
ATOM 683 O O . GLY A 1 89 ? 0.654 6.997 8.164 1.00 77.06 89 GLY A O 1
ATOM 684 N N . SER A 1 90 ? 2.103 7.246 6.469 1.00 76.31 90 SER A N 1
ATOM 685 C CA . SER A 1 90 ? 1.165 8.013 5.646 1.00 76.31 90 SER A CA 1
ATOM 686 C C . SER A 1 90 ? 0.235 7.042 4.931 1.00 76.31 90 SER A C 1
ATOM 688 O O . SER A 1 90 ? 0.700 5.997 4.467 1.00 76.31 90 SER A O 1
ATOM 690 N N . VAL A 1 91 ? -1.046 7.395 4.816 1.00 80.00 91 VAL A N 1
ATOM 691 C CA . VAL A 1 91 ? -1.956 6.697 3.904 1.00 80.00 91 VAL A CA 1
ATOM 692 C C . VAL A 1 91 ? -1.297 6.680 2.516 1.00 80.00 91 VAL A C 1
ATOM 694 O O . VAL A 1 91 ? -0.812 7.723 2.065 1.00 80.00 91 VAL A O 1
ATOM 697 N N . PRO A 1 92 ? -1.180 5.508 1.871 1.00 81.88 92 PRO A N 1
ATOM 698 C CA . PRO A 1 92 ? -0.372 5.370 0.671 1.00 81.88 92 PRO A CA 1
ATOM 699 C C . PRO A 1 92 ? -1.001 6.115 -0.503 1.00 81.88 92 PRO A C 1
ATOM 701 O O . PRO A 1 92 ? -2.197 6.018 -0.769 1.00 81.88 92 PRO A O 1
ATOM 704 N N . ASP A 1 93 ? -0.160 6.808 -1.258 1.00 81.31 93 ASP A N 1
ATOM 705 C CA . ASP A 1 93 ? -0.539 7.426 -2.527 1.00 81.31 93 ASP A CA 1
ATOM 706 C C . ASP A 1 93 ? -0.251 6.493 -3.715 1.00 81.31 93 ASP A C 1
ATOM 708 O O . ASP A 1 93 ? 0.356 6.853 -4.719 1.00 81.31 93 ASP A O 1
ATOM 712 N N . ILE A 1 94 ? -0.595 5.220 -3.541 1.00 83.94 94 ILE A N 1
ATOM 713 C CA . ILE A 1 94 ? -0.238 4.136 -4.453 1.00 83.94 94 ILE A CA 1
ATOM 714 C C . ILE A 1 94 ? -1.479 3.283 -4.661 1.00 83.94 94 ILE A C 1
ATOM 716 O O . ILE A 1 94 ? -2.200 2.990 -3.707 1.00 83.94 94 ILE A O 1
ATOM 720 N N . TYR A 1 95 ? -1.717 2.858 -5.898 1.00 86.69 95 TYR A N 1
ATOM 721 C CA . TYR A 1 95 ? -2.763 1.885 -6.179 1.00 86.69 95 TYR A CA 1
ATOM 722 C C . TYR A 1 95 ? -2.306 0.464 -5.828 1.00 86.69 95 TYR A C 1
ATOM 724 O O . TYR A 1 95 ? -1.248 0.011 -6.270 1.00 86.69 95 TYR A O 1
ATOM 732 N N . PHE A 1 96 ? -3.136 -0.265 -5.087 1.00 89.75 96 PHE A N 1
ATOM 733 C CA . PHE A 1 96 ? -2.890 -1.658 -4.735 1.00 89.75 96 PHE A CA 1
ATOM 734 C C . PHE A 1 96 ? -3.986 -2.574 -5.277 1.00 89.75 96 PHE A C 1
ATOM 736 O O . PHE A 1 96 ? -5.159 -2.211 -5.289 1.00 89.75 96 PHE A O 1
ATOM 743 N N . SER A 1 97 ? -3.616 -3.780 -5.711 1.00 91.88 97 SER A N 1
ATOM 744 C CA . SER A 1 97 ? -4.580 -4.809 -6.119 1.00 91.88 97 SER A CA 1
ATOM 745 C C . SER A 1 97 ? -3.967 -6.205 -6.054 1.00 91.88 97 SER A C 1
ATOM 747 O O . SER A 1 97 ? -2.769 -6.380 -6.253 1.00 91.88 97 SER A O 1
ATOM 749 N N . SER A 1 98 ? -4.787 -7.225 -5.839 1.00 95.19 98 SER A N 1
ATOM 750 C CA . SER A 1 98 ? -4.375 -8.627 -5.894 1.00 95.19 98 SER A CA 1
ATOM 751 C C . SER A 1 98 ? -5.465 -9.458 -6.561 1.00 95.19 98 SER A C 1
ATOM 753 O O . SER A 1 98 ? -6.646 -9.172 -6.371 1.00 95.19 98 SER A O 1
ATOM 755 N N . ASP A 1 99 ? -5.075 -10.454 -7.357 1.00 95.69 99 ASP A N 1
ATOM 756 C CA . ASP A 1 99 ? -5.972 -11.521 -7.818 1.00 95.69 99 ASP A CA 1
ATOM 757 C C . ASP A 1 99 ? -5.958 -12.758 -6.896 1.00 95.69 99 ASP A C 1
ATOM 759 O O . ASP A 1 99 ? -6.799 -13.641 -7.052 1.00 95.69 99 ASP A O 1
ATOM 763 N N . ASP A 1 100 ? -5.050 -12.804 -5.913 1.00 96.50 100 ASP A N 1
ATOM 764 C CA . ASP A 1 100 ? -5.046 -13.780 -4.818 1.00 96.50 100 ASP A CA 1
ATOM 765 C C . ASP A 1 100 ? -5.734 -13.159 -3.586 1.00 96.50 100 ASP A C 1
ATOM 767 O O . ASP A 1 100 ? -5.242 -12.142 -3.076 1.00 96.50 100 ASP A O 1
ATOM 771 N N . PRO A 1 101 ? -6.849 -13.734 -3.095 1.00 94.44 101 PRO A N 1
ATOM 772 C CA . PRO A 1 101 ? -7.594 -13.190 -1.960 1.00 94.44 101 PRO A CA 1
ATOM 773 C C . PRO A 1 101 ? -6.816 -13.227 -0.638 1.00 94.44 101 PRO A C 1
ATOM 775 O O . PRO A 1 101 ? -7.131 -12.453 0.264 1.00 94.44 101 PRO A O 1
ATOM 778 N N . ASP A 1 102 ? -5.788 -14.069 -0.515 1.00 96.31 102 ASP A N 1
ATOM 779 C CA . ASP A 1 102 ? -4.985 -14.144 0.708 1.00 96.31 102 ASP A CA 1
ATOM 780 C C . ASP A 1 102 ? -3.865 -13.096 0.737 1.00 96.31 102 ASP A C 1
ATOM 782 O O . ASP A 1 102 ? -3.193 -12.936 1.759 1.00 96.31 102 ASP A O 1
ATOM 786 N N . VAL A 1 103 ? -3.622 -12.405 -0.380 1.00 97.44 103 VAL A N 1
ATOM 787 C CA . VAL A 1 103 ? -2.534 -11.435 -0.502 1.00 97.44 103 VAL A CA 1
ATOM 788 C C . VAL A 1 103 ? -3.089 -10.024 -0.474 1.00 97.44 103 VAL A C 1
ATOM 790 O O . VAL A 1 103 ? -3.871 -9.620 -1.333 1.00 97.44 103 VAL A O 1
ATOM 793 N N . ILE A 1 104 ? -2.637 -9.251 0.508 1.00 95.88 104 ILE A N 1
ATOM 794 C CA . ILE A 1 104 ? -3.095 -7.881 0.737 1.00 95.88 104 ILE A CA 1
ATOM 795 C C . ILE A 1 104 ? -1.881 -6.974 0.810 1.00 95.88 104 ILE A C 1
ATOM 797 O O . ILE A 1 104 ? -1.046 -7.127 1.699 1.00 95.88 104 ILE A O 1
ATOM 801 N N . PHE A 1 105 ? -1.797 -5.999 -0.089 1.00 93.75 105 PHE A N 1
ATOM 802 C CA . PHE A 1 105 ? -0.827 -4.912 0.022 1.00 93.75 105 PHE A CA 1
ATOM 803 C C . PHE A 1 105 ? -1.445 -3.761 0.798 1.00 93.75 105 PHE A C 1
ATOM 805 O O . PHE A 1 105 ? -2.620 -3.448 0.613 1.00 93.75 105 PHE A O 1
ATOM 812 N N . ALA A 1 106 ? -0.657 -3.135 1.665 1.00 89.56 106 ALA A N 1
ATOM 813 C CA . ALA A 1 106 ? -1.205 -2.179 2.611 1.00 89.56 106 ALA A CA 1
ATOM 814 C C . ALA A 1 106 ? -0.520 -0.818 2.582 1.00 89.56 106 ALA A C 1
ATOM 816 O O . ALA A 1 106 ? -1.198 0.200 2.553 1.00 89.56 106 ALA A O 1
ATOM 817 N N . MET A 1 107 ? 0.810 -0.768 2.638 1.00 83.81 107 MET A N 1
ATOM 818 C CA . MET A 1 107 ? 1.531 0.497 2.793 1.00 83.81 107 MET A CA 1
ATOM 819 C C . MET A 1 107 ? 2.927 0.423 2.186 1.00 83.81 107 MET A C 1
ATOM 821 O O . MET A 1 107 ? 3.486 -0.658 1.993 1.00 83.81 107 MET A O 1
ATOM 825 N N . THR A 1 108 ? 3.523 1.595 1.978 1.00 75.81 108 THR A N 1
ATOM 826 C CA . THR A 1 108 ? 4.975 1.749 1.867 1.00 75.81 108 THR A CA 1
ATOM 827 C C . THR A 1 108 ? 5.519 2.442 3.111 1.00 75.81 108 THR A C 1
ATOM 829 O O . THR A 1 108 ? 4.979 3.468 3.524 1.00 75.81 108 THR A O 1
ATOM 832 N N . ALA A 1 109 ? 6.592 1.921 3.698 1.00 62.16 109 ALA A N 1
ATOM 833 C CA . ALA A 1 109 ? 7.181 2.417 4.935 1.00 62.16 109 ALA A CA 1
ATOM 834 C C . ALA A 1 109 ? 8.585 3.002 4.724 1.00 62.16 109 ALA A C 1
ATOM 836 O O . ALA A 1 109 ? 9.418 2.421 4.029 1.00 62.16 109 ALA A O 1
ATOM 837 N N . GLY A 1 110 ? 8.862 4.117 5.406 1.00 58.47 110 GLY A N 1
ATOM 838 C CA . GLY A 1 110 ? 10.169 4.780 5.412 1.00 58.47 110 GLY A CA 1
ATOM 839 C C . GLY A 1 110 ? 10.453 5.645 4.179 1.00 58.47 110 GLY A C 1
ATOM 840 O O . GLY A 1 110 ? 9.696 5.658 3.212 1.00 58.47 110 GLY A O 1
ATOM 841 N N . ALA A 1 111 ? 11.568 6.382 4.228 1.00 58.53 111 ALA A N 1
ATOM 842 C CA . ALA A 1 111 ? 12.020 7.249 3.133 1.00 58.53 111 ALA A CA 1
ATOM 843 C C . ALA A 1 111 ? 12.364 6.469 1.849 1.00 58.53 111 ALA A C 1
ATOM 845 O O . ALA A 1 111 ? 12.275 7.016 0.756 1.00 58.53 111 ALA A O 1
ATOM 846 N N . THR A 1 112 ? 12.703 5.188 2.001 1.00 58.62 112 THR A N 1
ATOM 847 C CA . THR A 1 112 ? 13.145 4.260 0.952 1.00 58.62 112 THR A CA 1
ATOM 848 C C . THR A 1 112 ? 12.022 3.328 0.456 1.00 58.62 112 THR A C 1
ATOM 850 O O . THR A 1 112 ? 12.275 2.341 -0.227 1.00 58.62 112 THR A O 1
ATOM 853 N N . GLN A 1 113 ? 10.764 3.629 0.817 1.00 72.81 113 GLN A N 1
ATOM 854 C CA . GLN A 1 113 ? 9.534 2.967 0.350 1.00 72.81 113 GLN A CA 1
ATOM 855 C C . GLN A 1 113 ? 9.555 1.421 0.404 1.00 72.81 113 GLN A C 1
ATOM 857 O O . GLN A 1 113 ? 9.515 0.737 -0.616 1.00 72.81 113 GLN A O 1
ATOM 862 N N . LYS A 1 114 ? 9.554 0.845 1.613 1.00 82.56 114 LYS A N 1
ATOM 863 C CA . LYS A 1 114 ? 9.450 -0.614 1.844 1.00 82.56 114 LYS A CA 1
ATOM 864 C C . LYS A 1 114 ? 8.003 -1.089 1.815 1.00 82.56 114 LYS A C 1
ATOM 866 O O . LYS A 1 114 ? 7.174 -0.494 2.493 1.00 82.56 114 LYS A O 1
ATOM 871 N N . LEU A 1 115 ? 7.693 -2.179 1.117 1.00 88.38 115 LEU A N 1
ATOM 872 C CA . LEU A 1 115 ? 6.321 -2.697 1.046 1.00 88.38 115 LEU A CA 1
ATOM 873 C C . LEU A 1 115 ? 5.897 -3.401 2.339 1.00 88.38 115 LEU A C 1
ATOM 875 O O . LEU A 1 115 ? 6.641 -4.212 2.887 1.00 88.38 115 LEU A O 1
ATOM 879 N N . ILE A 1 116 ? 4.676 -3.117 2.790 1.00 92.19 116 ILE A N 1
ATOM 880 C CA . ILE A 1 116 ? 3.977 -3.857 3.841 1.00 92.19 116 ILE A CA 1
ATOM 881 C C . ILE A 1 116 ? 2.843 -4.647 3.197 1.00 92.19 116 ILE A C 1
ATOM 883 O O . ILE A 1 116 ? 2.007 -4.076 2.489 1.00 92.19 116 ILE A O 1
ATOM 887 N N . PHE A 1 117 ? 2.814 -5.952 3.450 1.00 94.62 117 PHE A N 1
ATOM 888 C CA . PHE A 1 117 ? 1.822 -6.854 2.880 1.00 94.62 117 PHE A CA 1
ATOM 889 C C . PHE A 1 117 ? 1.530 -8.053 3.788 1.00 94.62 117 PHE A C 1
ATOM 891 O O . PHE A 1 117 ? 2.289 -8.365 4.707 1.00 94.62 117 PHE A O 1
ATOM 898 N N . SER A 1 118 ? 0.412 -8.712 3.515 1.00 96.62 118 SER A N 1
ATOM 899 C CA . SER A 1 118 ? -0.011 -9.979 4.103 1.00 96.62 118 SER A CA 1
ATOM 900 C C . SER A 1 118 ? -0.063 -11.053 3.015 1.00 96.62 118 SER A C 1
ATOM 902 O O . SER A 1 118 ? -0.264 -10.746 1.840 1.00 96.62 118 SER A O 1
ATOM 904 N N . THR A 1 119 ? 0.141 -12.305 3.420 1.00 97.06 119 THR A N 1
ATOM 905 C CA . THR A 1 119 ? -0.004 -13.513 2.580 1.00 97.06 119 THR A CA 1
ATOM 906 C C . THR A 1 119 ? -0.953 -14.542 3.205 1.00 97.06 119 THR A C 1
ATOM 908 O O . THR A 1 119 ? -1.037 -15.678 2.741 1.00 97.06 119 THR A O 1
ATOM 911 N N . ASP A 1 120 ? -1.652 -14.141 4.269 1.00 96.31 120 ASP A N 1
ATOM 912 C CA . ASP A 1 120 ? -2.517 -14.964 5.113 1.00 96.31 120 ASP A CA 1
ATOM 913 C C . ASP A 1 120 ? -3.902 -14.323 5.313 1.00 96.31 120 ASP A C 1
ATOM 915 O O . ASP A 1 120 ? -4.476 -14.372 6.404 1.00 96.31 120 ASP A O 1
ATOM 919 N N . ALA A 1 121 ? -4.427 -13.702 4.251 1.00 95.62 121 ALA A N 1
ATOM 920 C CA . ALA A 1 121 ? -5.728 -13.028 4.213 1.00 95.62 121 ALA A CA 1
ATOM 921 C C . ALA A 1 121 ? -5.871 -11.909 5.261 1.00 95.62 121 ALA A C 1
ATOM 923 O O . ALA A 1 121 ? -6.940 -11.675 5.818 1.00 95.62 121 ALA A O 1
ATOM 924 N N . GLY A 1 122 ? -4.771 -11.215 5.555 1.00 95.38 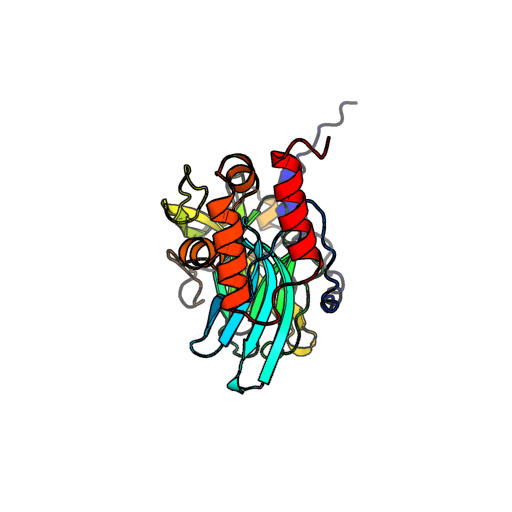122 GLY A N 1
ATOM 925 C CA . GLY A 1 122 ? -4.762 -10.034 6.418 1.00 95.38 122 GLY A CA 1
ATOM 926 C C . GLY A 1 122 ? -4.632 -10.348 7.897 1.00 95.38 122 GLY A C 1
ATOM 927 O O . GLY A 1 122 ? -4.706 -9.434 8.713 1.00 95.38 122 GLY A O 1
ATOM 928 N N . ARG A 1 123 ? -4.404 -11.613 8.267 1.00 95.06 123 ARG A N 1
ATOM 929 C CA . ARG A 1 123 ? -4.204 -12.003 9.668 1.00 95.06 123 ARG A CA 1
ATOM 930 C C . ARG A 1 123 ? -2.903 -11.436 10.212 1.00 95.06 123 ARG A C 1
ATOM 932 O O . ARG A 1 123 ? -2.891 -10.933 11.335 1.00 95.06 123 ARG A O 1
ATOM 939 N N . THR A 1 124 ? -1.831 -11.454 9.427 1.00 93.94 124 THR A N 1
ATOM 940 C CA . THR A 1 124 ? -0.549 -10.857 9.797 1.00 93.94 124 THR A CA 1
ATOM 941 C C . THR A 1 124 ? 0.057 -10.055 8.655 1.00 93.94 124 THR A C 1
ATOM 943 O O . THR A 1 124 ? -0.055 -10.404 7.482 1.00 93.94 124 THR A O 1
ATOM 946 N N . PHE A 1 125 ? 0.734 -8.963 9.014 1.00 94.44 125 PHE A N 1
ATOM 947 C CA . PHE A 1 125 ? 1.458 -8.123 8.069 1.00 94.44 125 PHE A CA 1
ATOM 948 C C . PHE A 1 125 ? 2.959 -8.204 8.320 1.00 94.44 125 PHE A C 1
ATOM 950 O O . PHE A 1 125 ? 3.448 -8.195 9.459 1.00 94.44 125 PHE A O 1
ATOM 957 N N . VAL A 1 126 ? 3.703 -8.266 7.223 1.00 93.50 126 VAL A N 1
ATOM 958 C CA . VAL A 1 126 ? 5.158 -8.233 7.211 1.00 93.50 126 VAL A CA 1
ATOM 959 C C . VAL A 1 126 ? 5.638 -7.053 6.378 1.00 93.50 126 VAL A C 1
ATOM 961 O O . VAL A 1 126 ? 4.972 -6.607 5.447 1.00 93.50 126 VAL A O 1
ATOM 964 N N . ARG A 1 127 ? 6.813 -6.539 6.728 1.00 91.06 127 ARG A N 1
ATOM 965 C CA . ARG A 1 127 ? 7.521 -5.505 5.978 1.00 91.06 127 ARG A CA 1
ATOM 966 C C . ARG A 1 127 ? 8.663 -6.144 5.219 1.00 91.06 127 ARG A C 1
ATOM 968 O O . ARG A 1 127 ? 9.522 -6.795 5.822 1.00 91.06 127 ARG A O 1
ATOM 975 N N . GLU A 1 128 ? 8.679 -5.911 3.918 1.00 87.62 128 GLU A N 1
ATOM 976 C CA . GLU A 1 128 ? 9.809 -6.237 3.063 1.00 87.62 128 GLU A CA 1
ATOM 977 C C . GLU A 1 128 ? 11.058 -5.498 3.564 1.00 87.62 128 GLU A C 1
ATOM 979 O O . GLU A 1 128 ? 11.011 -4.315 3.907 1.00 87.62 128 GLU A O 1
ATOM 984 N N . VAL A 1 129 ? 12.174 -6.219 3.667 1.00 83.19 129 VAL A N 1
ATOM 985 C CA . VAL A 1 129 ? 13.428 -5.652 4.185 1.00 83.19 129 VAL A CA 1
ATOM 986 C C . VAL A 1 129 ? 14.146 -4.871 3.095 1.00 83.19 129 VAL A C 1
ATOM 988 O O . VAL A 1 129 ? 14.798 -3.866 3.386 1.00 83.19 129 VAL A O 1
ATOM 991 N N . ARG A 1 130 ? 14.008 -5.325 1.847 1.00 82.88 130 ARG A N 1
ATOM 992 C CA . ARG A 1 130 ? 14.609 -4.676 0.687 1.00 82.88 130 ARG A CA 1
ATOM 993 C C . ARG A 1 130 ? 13.876 -3.386 0.349 1.00 82.88 130 ARG A C 1
ATOM 995 O O . ARG A 1 130 ? 12.659 -3.270 0.480 1.00 82.88 130 ARG A O 1
ATOM 1002 N N . GLU A 1 131 ? 14.665 -2.422 -0.086 1.00 73.56 131 GLU A N 1
ATOM 1003 C CA . GLU A 1 131 ? 14.210 -1.096 -0.472 1.00 73.56 131 GLU A CA 1
ATOM 1004 C C . GLU A 1 131 ? 13.900 -1.084 -1.961 1.00 73.56 131 GLU A C 1
ATOM 1006 O O . GLU A 1 131 ? 14.562 -1.766 -2.751 1.00 73.56 131 GLU A O 1
ATOM 1011 N N . LEU A 1 132 ? 12.871 -0.331 -2.337 1.00 71.06 132 LEU A N 1
ATOM 1012 C CA . LEU A 1 132 ? 12.671 0.007 -3.738 1.00 71.06 132 LEU A CA 1
ATOM 1013 C C . LEU A 1 132 ? 13.669 1.113 -4.119 1.00 71.06 132 LEU A C 1
ATOM 1015 O O . LEU A 1 132 ? 14.190 1.789 -3.231 1.00 71.06 132 LEU A O 1
ATOM 1019 N N . PRO A 1 133 ? 13.998 1.276 -5.414 1.00 66.00 133 PRO A N 1
ATOM 1020 C CA . PRO A 1 133 ? 15.044 2.203 -5.830 1.00 66.00 133 PRO A CA 1
ATOM 1021 C C . PRO A 1 133 ? 14.831 3.620 -5.283 1.00 66.00 133 PRO A C 1
ATOM 1023 O O . PRO A 1 133 ? 13.724 4.153 -5.333 1.00 66.00 133 PRO A O 1
ATOM 1026 N N . ASP A 1 134 ? 15.898 4.254 -4.799 1.00 62.94 134 ASP A N 1
ATOM 1027 C CA . ASP A 1 134 ? 15.833 5.644 -4.345 1.00 62.94 134 ASP A CA 1
ATOM 1028 C C . ASP A 1 134 ? 15.400 6.586 -5.483 1.00 62.94 134 ASP A C 1
ATOM 1030 O O . ASP A 1 134 ? 15.745 6.389 -6.650 1.00 62.94 134 ASP A O 1
ATOM 1034 N N . ARG A 1 135 ? 14.691 7.669 -5.130 1.00 71.94 135 ARG A N 1
ATOM 1035 C CA . ARG A 1 135 ? 14.194 8.703 -6.068 1.00 71.94 135 ARG A CA 1
ATOM 1036 C C . ARG A 1 135 ? 13.217 8.190 -7.129 1.00 71.94 135 ARG A C 1
ATOM 1038 O O . ARG A 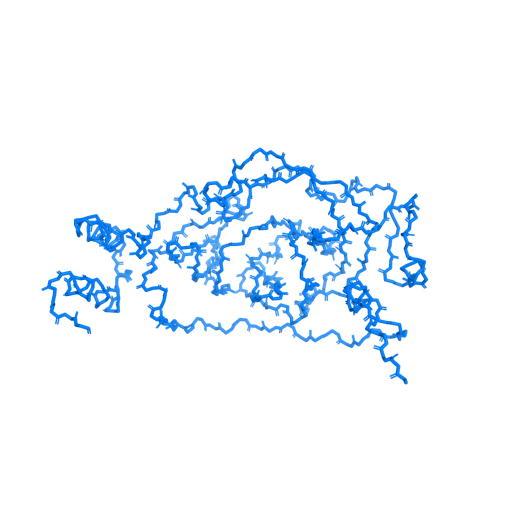1 135 ? 13.153 8.732 -8.235 1.00 71.94 135 ARG A O 1
ATOM 1045 N N . VAL A 1 136 ? 12.419 7.194 -6.778 1.00 77.25 136 VAL A N 1
ATOM 1046 C CA . VAL A 1 136 ? 11.253 6.808 -7.571 1.00 77.25 136 VAL A CA 1
ATOM 1047 C C . VAL A 1 136 ? 9.966 7.162 -6.841 1.00 77.25 136 VAL A C 1
ATOM 1049 O O . VAL A 1 136 ? 9.927 7.262 -5.615 1.00 77.25 136 VAL A O 1
ATOM 1052 N N . TRP A 1 137 ? 8.900 7.349 -7.607 1.00 80.94 137 TRP A N 1
ATOM 1053 C CA . TRP A 1 137 ? 7.536 7.309 -7.105 1.00 80.94 137 TRP A CA 1
ATOM 1054 C C . TRP A 1 137 ? 6.889 6.017 -7.566 1.00 80.94 137 TRP A C 1
ATOM 1056 O O . TRP A 1 137 ? 6.710 5.792 -8.763 1.00 80.94 137 TRP A O 1
ATOM 1066 N N . ILE A 1 138 ? 6.525 5.164 -6.616 1.00 85.75 138 ILE A N 1
ATOM 1067 C CA . ILE A 1 138 ? 5.683 4.008 -6.908 1.00 85.75 138 ILE A CA 1
ATOM 1068 C C . ILE A 1 138 ? 4.289 4.527 -7.261 1.00 85.75 138 ILE A C 1
ATOM 1070 O O . ILE A 1 138 ? 3.740 5.364 -6.551 1.00 85.75 138 ILE A O 1
ATOM 1074 N N . LYS A 1 139 ? 3.722 4.046 -8.366 1.00 86.38 139 LYS A N 1
ATOM 1075 C CA . LYS A 1 139 ? 2.352 4.372 -8.789 1.00 86.38 139 LYS A CA 1
ATOM 1076 C C . LYS A 1 139 ? 1.377 3.249 -8.502 1.00 86.38 139 LYS A C 1
ATOM 1078 O O . LYS A 1 139 ? 0.237 3.503 -8.119 1.00 86.38 139 LYS A O 1
ATOM 1083 N N . PHE A 1 140 ? 1.835 2.008 -8.625 1.00 89.50 140 PHE A N 1
ATOM 1084 C CA . PHE A 1 140 ? 1.046 0.854 -8.235 1.00 89.50 140 PHE A CA 1
ATOM 1085 C C . PHE A 1 140 ? 1.912 -0.309 -7.770 1.00 89.50 140 PHE A C 1
ATOM 1087 O O . PHE A 1 140 ? 3.061 -0.452 -8.195 1.00 89.50 140 PHE A O 1
ATOM 1094 N N . VAL A 1 141 ? 1.309 -1.179 -6.963 1.00 92.31 141 VAL A N 1
ATOM 1095 C CA . VAL A 1 141 ? 1.794 -2.535 -6.699 1.00 92.31 141 VAL A CA 1
ATOM 1096 C C . VAL A 1 141 ? 0.632 -3.498 -6.845 1.00 92.31 141 VAL A C 1
ATOM 1098 O O . VAL A 1 141 ? -0.390 -3.349 -6.174 1.00 92.31 141 VAL A O 1
ATOM 1101 N N . VAL A 1 142 ? 0.771 -4.485 -7.725 1.00 94.62 142 VAL A N 1
ATOM 1102 C CA . VAL A 1 142 ? -0.286 -5.469 -7.955 1.00 94.62 142 VAL A CA 1
ATOM 1103 C C . VAL A 1 142 ? 0.248 -6.890 -7.980 1.00 94.62 142 VAL A C 1
ATOM 1105 O O . VAL A 1 142 ? 1.345 -7.129 -8.474 1.00 94.62 142 VAL A O 1
ATOM 1108 N N . LEU A 1 143 ? -0.536 -7.844 -7.483 1.00 96.69 143 LEU A N 1
ATOM 1109 C CA . LEU A 1 143 ? -0.272 -9.269 -7.675 1.00 96.69 143 LEU A CA 1
ATOM 1110 C C . LEU A 1 143 ? -1.136 -9.793 -8.818 1.00 96.69 143 LEU A C 1
ATOM 1112 O O . LEU A 1 143 ? -2.352 -9.586 -8.811 1.00 96.69 143 LEU A O 1
ATOM 1116 N N . ARG A 1 144 ? -0.507 -10.457 -9.790 1.00 96.75 144 ARG A N 1
ATOM 1117 C CA . ARG A 1 144 ? -1.194 -11.178 -10.865 1.00 96.75 144 ARG A CA 1
ATOM 1118 C C . ARG A 1 144 ? -0.541 -12.528 -11.084 1.00 96.75 144 ARG A C 1
ATOM 1120 O O . ARG A 1 144 ? 0.662 -12.588 -11.332 1.00 96.75 144 ARG A O 1
ATOM 1127 N N . LYS A 1 145 ? -1.316 -13.611 -11.016 1.00 95.06 145 LYS A N 1
ATOM 1128 C CA . LYS A 1 145 ? -0.850 -14.983 -11.302 1.00 95.06 145 LYS A CA 1
ATOM 1129 C C . LYS A 1 145 ? 0.442 -15.343 -10.541 1.00 95.06 145 LYS A C 1
ATOM 1131 O O . LYS A 1 145 ? 1.373 -15.908 -11.112 1.00 95.06 145 LYS A O 1
ATOM 1136 N N . GLY A 1 146 ? 0.521 -14.964 -9.263 1.00 95.94 146 GLY A N 1
ATOM 1137 C CA . GLY A 1 146 ? 1.684 -15.224 -8.401 1.00 95.94 146 GLY A CA 1
ATOM 1138 C C . GLY A 1 146 ? 2.910 -14.337 -8.661 1.00 95.94 146 GLY A C 1
ATOM 1139 O O . GLY A 1 146 ? 3.982 -14.617 -8.130 1.00 95.94 146 GLY A O 1
ATOM 1140 N N . GLN A 1 147 ? 2.780 -13.280 -9.465 1.00 96.06 147 GLN A N 1
ATOM 1141 C CA . GLN A 1 147 ? 3.834 -12.302 -9.738 1.00 96.06 147 GLN A CA 1
ATOM 1142 C C . GLN A 1 147 ? 3.442 -10.932 -9.181 1.00 96.06 147 GLN A C 1
ATOM 1144 O O . GLN A 1 147 ? 2.349 -10.434 -9.450 1.00 96.06 147 GLN A O 1
ATOM 1149 N N . VAL A 1 148 ? 4.334 -10.322 -8.404 1.00 95.19 148 VAL A N 1
ATOM 1150 C CA . VAL A 1 148 ? 4.224 -8.944 -7.925 1.00 95.19 148 VAL A CA 1
ATOM 1151 C C . VAL A 1 148 ? 4.773 -8.018 -8.996 1.00 95.19 148 VAL A C 1
ATOM 1153 O O . VAL A 1 148 ? 5.936 -8.136 -9.376 1.00 95.19 148 VAL A O 1
ATOM 1156 N N . TYR A 1 149 ? 3.950 -7.080 -9.445 1.00 93.94 149 TYR A N 1
ATOM 1157 C CA . TYR A 1 149 ? 4.311 -6.025 -10.379 1.00 93.94 149 TYR A CA 1
ATOM 1158 C C . TYR A 1 149 ? 4.349 -4.688 -9.650 1.00 93.94 149 TYR A C 1
ATOM 1160 O O . TYR A 1 149 ? 3.392 -4.334 -8.961 1.00 93.94 149 TYR A O 1
ATOM 1168 N N . VAL A 1 150 ? 5.424 -3.928 -9.836 1.00 91.75 150 VAL A N 1
ATOM 1169 C CA . VAL A 1 150 ? 5.592 -2.584 -9.273 1.00 91.75 150 VAL A CA 1
ATOM 1170 C C . VAL A 1 150 ? 5.801 -1.603 -10.418 1.00 91.75 150 VAL A C 1
ATOM 1172 O O . VAL A 1 150 ? 6.751 -1.739 -11.189 1.00 91.75 150 VAL A O 1
ATOM 1175 N N . GLY A 1 151 ? 4.920 -0.611 -10.530 1.00 89.81 151 GLY A N 1
ATOM 1176 C CA . GLY A 1 151 ? 5.079 0.492 -11.473 1.00 89.81 151 GLY A CA 1
ATOM 1177 C C . GLY A 1 151 ? 5.811 1.652 -10.819 1.00 89.81 151 GLY A C 1
ATOM 1178 O O . GLY A 1 151 ? 5.286 2.238 -9.870 1.00 89.81 151 GLY A O 1
ATOM 1179 N N . VAL A 1 152 ? 7.001 1.994 -11.317 1.00 87.31 152 VAL A N 1
ATOM 1180 C CA . VAL A 1 152 ? 7.838 3.066 -10.762 1.00 87.31 152 VAL A CA 1
ATOM 1181 C C . VAL A 1 152 ? 8.053 4.194 -11.768 1.00 87.31 152 VAL A C 1
ATOM 1183 O O . VAL A 1 152 ? 8.475 3.977 -12.903 1.00 87.31 152 VAL A O 1
ATOM 1186 N N . GLN A 1 153 ? 7.784 5.421 -11.335 1.00 83.94 153 GLN A N 1
ATOM 1187 C CA . GLN A 1 153 ? 8.137 6.647 -12.042 1.00 83.94 153 GLN A CA 1
ATOM 1188 C C . GLN A 1 153 ? 9.494 7.136 -11.530 1.00 83.94 153 GLN A C 1
ATOM 1190 O O . GLN A 1 153 ? 9.663 7.343 -10.330 1.00 83.94 153 GLN A O 1
ATOM 1195 N N . GLN A 1 154 ? 10.458 7.357 -12.421 1.00 77.69 154 GLN A N 1
ATOM 1196 C CA . GLN A 1 154 ? 11.755 7.926 -12.042 1.00 77.69 154 GLN A CA 1
ATOM 1197 C C . GLN A 1 154 ? 11.669 9.453 -11.907 1.00 77.69 154 GLN A C 1
ATOM 1199 O O . GLN A 1 154 ? 11.109 10.129 -12.771 1.00 77.69 154 GLN A O 1
ATOM 1204 N N . LEU A 1 155 ? 12.238 10.013 -10.834 1.00 70.56 155 LEU A N 1
ATOM 1205 C CA . LEU A 1 155 ? 12.273 11.462 -10.619 1.00 70.56 155 LEU A CA 1
ATOM 1206 C C . LEU A 1 155 ? 13.492 12.100 -11.288 1.00 70.56 155 LEU A C 1
ATOM 1208 O O . LEU A 1 155 ? 14.630 11.751 -10.980 1.00 70.56 155 LEU A O 1
ATOM 1212 N N . GLY A 1 156 ? 13.256 13.097 -12.145 1.00 64.38 156 GLY A N 1
ATOM 1213 C CA . GLY A 1 156 ? 14.313 13.944 -12.716 1.00 64.38 156 GLY A CA 1
ATOM 1214 C C . GLY A 1 156 ? 15.193 13.275 -13.779 1.00 64.38 156 GLY A C 1
ATOM 1215 O O . GLY A 1 156 ? 16.175 13.876 -14.209 1.00 64.38 156 GLY A O 1
ATOM 1216 N N . TYR A 1 157 ? 14.840 12.067 -14.218 1.00 65.00 157 TYR A N 1
ATOM 1217 C CA . TYR A 1 157 ? 15.505 11.343 -15.298 1.00 65.00 157 TYR A CA 1
ATOM 1218 C C . TYR A 1 157 ? 14.456 10.788 -16.254 1.00 65.00 157 TYR A C 1
ATOM 1220 O O . TYR A 1 157 ? 13.364 10.401 -15.843 1.00 65.00 157 TYR A O 1
ATOM 1228 N N . GLU A 1 158 ? 14.788 10.726 -17.538 1.00 67.06 158 GLU A N 1
ATOM 1229 C CA . GLU A 1 158 ? 13.995 9.915 -18.447 1.00 67.06 158 GLU A CA 1
ATOM 1230 C C . GLU A 1 158 ? 14.295 8.442 -18.166 1.00 67.06 158 GLU A C 1
ATOM 1232 O O . GLU A 1 158 ? 15.456 8.036 -18.222 1.00 67.06 158 GLU A O 1
ATOM 1237 N N . ALA A 1 159 ? 13.264 7.646 -17.901 1.00 65.12 159 ALA A N 1
ATOM 1238 C CA . ALA A 1 159 ? 13.407 6.205 -17.759 1.00 65.12 159 ALA A CA 1
ATOM 1239 C C . ALA A 1 159 ? 13.750 5.553 -19.108 1.00 65.12 159 ALA A C 1
ATOM 1241 O O . ALA A 1 159 ? 13.198 5.930 -20.142 1.00 65.12 159 ALA A O 1
ATOM 1242 N N . ASP A 1 160 ? 14.644 4.564 -19.105 1.00 68.94 160 ASP A N 1
ATOM 1243 C CA . ASP A 1 160 ? 14.780 3.627 -20.223 1.00 68.94 160 ASP A CA 1
ATOM 1244 C C . ASP A 1 160 ? 13.803 2.456 -20.054 1.00 68.94 160 ASP A C 1
ATOM 1246 O O . ASP A 1 160 ? 13.489 2.072 -18.927 1.00 68.94 160 ASP A O 1
ATOM 1250 N N . GLY A 1 161 ? 13.333 1.877 -21.165 1.00 72.75 161 GLY A N 1
ATOM 1251 C CA . GLY A 1 161 ? 12.460 0.700 -21.140 1.00 72.75 161 GLY A CA 1
ATOM 1252 C C . GLY A 1 161 ? 11.147 0.956 -20.400 1.00 72.75 161 GLY A C 1
ATOM 1253 O O . GLY A 1 161 ? 10.764 0.176 -19.534 1.00 72.75 161 GLY A O 1
ATOM 1254 N N . TYR A 1 162 ? 10.492 2.080 -20.698 1.00 80.94 162 TYR A N 1
ATOM 1255 C CA . TYR A 1 162 ? 9.274 2.498 -20.013 1.00 80.94 162 TYR A CA 1
ATOM 1256 C C . TYR A 1 162 ? 8.011 2.129 -20.787 1.00 80.94 162 TYR A C 1
ATOM 1258 O O . TYR A 1 162 ? 8.026 1.942 -22.005 1.00 80.94 162 TYR A O 1
ATOM 1266 N N . PHE A 1 163 ? 6.899 2.122 -20.064 1.00 83.12 163 PHE A N 1
ATOM 1267 C CA . PHE A 1 163 ? 5.559 2.061 -20.621 1.00 83.12 163 PHE A CA 1
ATOM 1268 C C . PHE A 1 163 ? 4.807 3.362 -20.321 1.00 83.12 163 PHE A C 1
ATOM 1270 O O . PHE A 1 163 ? 5.000 3.940 -19.243 1.00 83.12 163 PHE A O 1
ATOM 1277 N N . PRO A 1 164 ? 3.980 3.856 -21.259 1.00 83.88 164 PRO A N 1
ATOM 1278 C CA . PRO A 1 164 ? 3.094 4.976 -20.987 1.00 83.88 164 PRO A CA 1
ATOM 1279 C C . PRO A 1 164 ? 2.051 4.565 -19.946 1.00 83.88 164 PRO A C 1
ATOM 1281 O O . PRO A 1 164 ? 1.515 3.454 -19.979 1.00 83.88 164 PRO A O 1
ATOM 1284 N N . TRP A 1 165 ? 1.765 5.466 -19.015 1.00 84.94 165 TRP A N 1
ATOM 1285 C CA . TRP A 1 165 ? 0.739 5.281 -18.001 1.00 84.94 165 TRP A CA 1
ATOM 1286 C C . TRP A 1 165 ? 0.071 6.611 -17.695 1.00 84.94 165 TRP A C 1
ATOM 1288 O O . TRP A 1 165 ? 0.752 7.624 -17.568 1.00 84.94 165 TRP A O 1
ATOM 1298 N N . THR A 1 166 ? -1.244 6.596 -17.522 1.00 82.75 166 THR A N 1
ATOM 1299 C CA . THR A 1 166 ? -2.004 7.791 -17.163 1.00 82.75 166 THR A CA 1
ATOM 1300 C C . THR A 1 166 ? 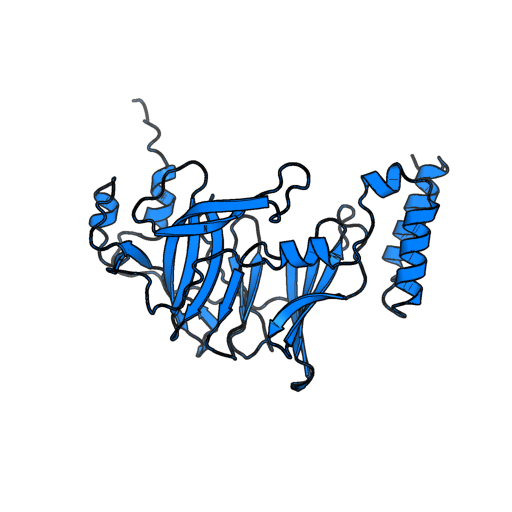-2.392 7.718 -15.691 1.00 82.75 166 THR A C 1
ATOM 1302 O O . THR A 1 166 ? -3.081 6.786 -15.268 1.00 82.75 166 THR A O 1
ATOM 1305 N N . GLY A 1 167 ? -1.947 8.702 -14.913 1.00 75.94 167 GLY A N 1
ATOM 1306 C CA . GLY A 1 167 ? -2.181 8.803 -13.475 1.00 75.94 167 GLY A CA 1
ATOM 1307 C C . GLY A 1 167 ? -3.050 9.985 -13.066 1.00 75.94 167 GLY A C 1
ATOM 1308 O O . GLY A 1 167 ? -3.303 10.875 -13.878 1.00 75.94 167 GLY A O 1
ATOM 1309 N N . PRO A 1 168 ? -3.497 10.028 -11.798 1.00 72.75 168 PRO A N 1
ATOM 1310 C CA . PRO A 1 168 ? -4.105 11.232 -11.248 1.00 72.75 168 PRO A CA 1
ATOM 1311 C C . PRO A 1 168 ? -3.046 12.338 -11.137 1.00 72.75 168 PRO A C 1
ATOM 1313 O O . PRO A 1 168 ? -2.012 12.146 -10.483 1.00 72.75 168 PRO A O 1
ATOM 1316 N N . GLY A 1 169 ? -3.291 13.484 -11.773 1.00 72.88 169 GLY A N 1
ATOM 1317 C CA . GLY A 1 169 ? -2.386 14.626 -11.676 1.00 72.88 169 GLY A CA 1
ATOM 1318 C C . GLY A 1 169 ? -2.472 15.328 -10.333 1.00 72.88 169 GLY A C 1
ATOM 1319 O O . GLY A 1 169 ? -3.394 15.111 -9.536 1.00 72.88 169 GLY A O 1
ATOM 1320 N N . VAL A 1 170 ? -1.484 16.178 -10.074 1.00 74.00 170 VAL A N 1
ATOM 1321 C CA . VAL A 1 170 ? -1.361 16.891 -8.799 1.00 74.00 170 VAL A CA 1
ATOM 1322 C C . VAL A 1 170 ? -2.046 18.247 -8.898 1.00 74.00 170 VAL A C 1
ATOM 1324 O O . VAL A 1 170 ? -1.698 19.092 -9.718 1.00 74.00 170 VAL A O 1
ATOM 1327 N N . ASN A 1 171 ? -2.987 18.510 -8.002 1.00 74.62 171 ASN A N 1
ATOM 1328 C CA . ASN A 1 171 ? -3.482 19.854 -7.770 1.00 74.62 171 ASN A CA 1
ATOM 1329 C C . ASN A 1 171 ? -2.437 20.643 -6.975 1.00 74.62 171 ASN A C 1
ATOM 1331 O O . ASN A 1 171 ? -2.235 20.408 -5.786 1.00 74.62 171 ASN A O 1
ATOM 1335 N N . GLU A 1 172 ? -1.771 21.599 -7.617 1.00 73.50 172 GLU A N 1
ATOM 1336 C CA . GLU A 1 172 ? -0.670 22.356 -7.007 1.00 73.50 172 GLU A CA 1
ATOM 1337 C C . GLU A 1 172 ? -1.081 23.170 -5.769 1.00 73.50 172 GLU A C 1
ATOM 1339 O O . GLU A 1 172 ? -0.251 23.417 -4.890 1.00 73.50 172 GLU A O 1
ATOM 1344 N N . LYS A 1 173 ? -2.356 23.575 -5.666 1.00 69.75 173 LYS A N 1
ATOM 1345 C CA . LYS A 1 173 ? -2.846 24.398 -4.548 1.00 69.75 173 LYS A CA 1
ATOM 1346 C C . LYS A 1 173 ? -3.016 23.585 -3.273 1.00 69.75 173 LYS A C 1
ATOM 1348 O O . LYS A 1 173 ? -2.684 24.057 -2.190 1.00 69.75 173 LYS A O 1
ATOM 1353 N N . THR A 1 174 ? -3.556 22.382 -3.409 1.00 64.19 174 THR A N 1
ATOM 1354 C CA . THR A 1 174 ? -3.864 21.478 -2.294 1.00 64.19 174 THR A CA 1
ATOM 1355 C C . THR A 1 174 ? -2.802 20.400 -2.109 1.00 64.19 174 THR A C 1
ATOM 1357 O O . THR A 1 174 ? -2.772 19.753 -1.067 1.00 64.19 174 THR A O 1
ATOM 1360 N N . ARG A 1 175 ? -1.904 20.233 -3.090 1.00 66.56 175 ARG A N 1
ATOM 1361 C CA . ARG A 1 175 ? -0.922 19.145 -3.193 1.00 66.56 175 ARG A CA 1
ATOM 1362 C C . ARG A 1 175 ? -1.572 17.762 -3.089 1.00 66.56 175 ARG A C 1
ATOM 1364 O O . ARG A 1 175 ? -1.013 16.856 -2.478 1.00 66.56 175 ARG A O 1
ATOM 1371 N N . THR A 1 176 ? -2.759 17.620 -3.678 1.00 65.88 176 THR A N 1
ATOM 1372 C CA . THR A 1 176 ? -3.551 16.380 -3.708 1.00 65.88 176 THR A CA 1
ATOM 1373 C C . THR A 1 176 ? -3.646 15.814 -5.121 1.00 65.88 176 THR A C 1
ATOM 1375 O O . THR A 1 176 ? -3.541 16.553 -6.095 1.00 65.88 176 THR A O 1
ATOM 1378 N N . HIS A 1 177 ? -3.867 14.503 -5.241 1.00 68.12 177 HIS A N 1
ATOM 1379 C CA . HIS A 1 177 ? -4.014 13.787 -6.517 1.00 68.12 177 HIS A CA 1
ATOM 1380 C C . HIS A 1 177 ? -5.455 13.837 -7.062 1.00 68.12 177 HIS A C 1
ATOM 1382 O O . HIS A 1 177 ? -6.087 12.825 -7.360 1.00 68.12 177 HIS A O 1
ATOM 1388 N N . ASP A 1 178 ? -6.008 15.043 -7.148 1.00 69.31 178 ASP A N 1
ATOM 1389 C CA . ASP A 1 178 ? -7.322 15.353 -7.725 1.00 69.31 178 ASP A CA 1
ATOM 1390 C C . ASP A 1 178 ? -7.230 16.351 -8.895 1.00 69.31 178 ASP A C 1
ATOM 1392 O O . ASP A 1 178 ? -8.240 16.922 -9.310 1.00 69.31 178 ASP A O 1
ATOM 1396 N N . GLY A 1 179 ? -6.022 16.560 -9.427 1.00 71.44 179 GLY A N 1
ATOM 1397 C CA . GLY A 1 179 ? -5.781 17.347 -10.632 1.00 71.44 179 GLY A CA 1
ATOM 1398 C C . GLY A 1 179 ? -6.159 16.607 -11.926 1.00 71.44 179 GLY A C 1
ATOM 1399 O O . GLY A 1 179 ? -6.548 15.434 -11.894 1.00 71.44 179 GLY A O 1
ATOM 1400 N N . PRO A 1 180 ? -6.050 17.281 -13.089 1.00 78.38 180 PRO A N 1
ATOM 1401 C CA . PRO A 1 180 ? -6.231 16.655 -14.399 1.00 78.38 180 PRO A CA 1
ATOM 1402 C C . PRO A 1 180 ? -5.326 15.433 -14.563 1.00 78.38 180 PRO A C 1
ATOM 1404 O O . PRO A 1 180 ? -4.230 15.409 -14.021 1.00 78.38 180 PRO A O 1
ATOM 1407 N N . ALA A 1 181 ? -5.768 14.424 -15.310 1.00 83.50 181 ALA A N 1
ATOM 1408 C CA . ALA A 1 181 ? -4.949 13.243 -15.559 1.00 83.50 181 ALA A CA 1
ATOM 1409 C C . ALA A 1 181 ? -3.608 13.614 -16.223 1.00 83.50 181 ALA A C 1
ATOM 1411 O O . ALA A 1 181 ? -3.566 14.481 -17.097 1.00 83.50 181 ALA A O 1
ATOM 1412 N N . GLU A 1 182 ? -2.531 12.940 -15.822 1.00 81.00 182 GLU A N 1
ATOM 1413 C CA . GLU A 1 182 ? -1.175 13.174 -16.324 1.00 81.00 182 GLU A CA 1
ATOM 1414 C C . GLU A 1 182 ? -0.591 11.893 -16.916 1.00 81.00 182 GLU A C 1
ATOM 1416 O O . GLU A 1 182 ? -0.651 10.825 -16.299 1.00 81.00 182 GLU A O 1
ATOM 1421 N N . ASP A 1 183 ? 0.027 12.013 -18.089 1.00 85.50 183 ASP A N 1
ATOM 1422 C CA . ASP A 1 183 ? 0.801 10.928 -18.678 1.00 85.50 183 ASP A CA 1
ATOM 1423 C C . ASP A 1 183 ? 2.203 10.894 -18.074 1.00 85.50 183 ASP A C 1
ATOM 1425 O O . ASP A 1 183 ? 2.956 11.871 -18.097 1.00 85.50 183 ASP A O 1
ATOM 1429 N N . VAL A 1 184 ? 2.582 9.733 -17.556 1.00 82.81 184 VAL A N 1
ATOM 1430 C CA . VAL A 1 184 ? 3.899 9.474 -16.983 1.00 82.81 184 VAL A CA 1
ATOM 1431 C C . VAL A 1 184 ? 4.511 8.221 -17.598 1.00 82.81 184 VAL A C 1
ATOM 1433 O O . VAL A 1 184 ? 3.835 7.317 -18.090 1.00 82.81 184 VAL A O 1
ATOM 1436 N N . LYS A 1 185 ? 5.840 8.173 -17.567 1.00 85.00 185 LYS A N 1
ATOM 1437 C CA . LYS A 1 185 ? 6.635 7.039 -18.035 1.00 85.00 185 LYS A CA 1
ATOM 1438 C C . LYS A 1 185 ? 6.944 6.139 -16.843 1.00 85.00 185 LYS A C 1
ATOM 1440 O O . LYS A 1 185 ? 7.606 6.592 -15.906 1.00 85.00 185 LYS A O 1
ATOM 1445 N N . LEU A 1 186 ? 6.482 4.890 -16.871 1.00 85.62 186 LEU A N 1
ATOM 1446 C CA . LEU A 1 186 ? 6.761 3.917 -15.814 1.00 85.62 186 LEU A CA 1
ATOM 1447 C C . LEU A 1 186 ? 7.767 2.870 -16.268 1.00 85.62 186 LEU A C 1
ATOM 1449 O O . LEU A 1 186 ? 7.573 2.218 -17.291 1.00 85.62 186 LEU A O 1
ATOM 1453 N N . THR A 1 187 ? 8.797 2.652 -15.458 1.00 86.31 187 THR A N 1
ATOM 1454 C CA . THR A 1 187 ? 9.532 1.387 -15.468 1.00 86.31 187 THR A CA 1
ATOM 1455 C C . THR A 1 187 ? 8.723 0.378 -14.664 1.00 86.31 187 THR A C 1
ATOM 1457 O O . THR A 1 187 ? 8.175 0.705 -13.610 1.00 86.31 187 THR A O 1
ATOM 1460 N N . LEU A 1 188 ? 8.636 -0.851 -15.158 1.00 87.94 188 LEU A N 1
ATOM 1461 C CA . LEU A 1 188 ? 7.910 -1.917 -14.484 1.00 87.94 188 LEU A CA 1
ATOM 1462 C C . LEU A 1 188 ? 8.889 -2.934 -13.913 1.00 87.94 188 LEU A C 1
ATOM 1464 O O . LEU A 1 188 ? 9.785 -3.402 -14.611 1.00 87.94 188 LEU A O 1
ATOM 1468 N N . LEU A 1 189 ? 8.694 -3.284 -12.649 1.00 88.88 189 LEU A N 1
ATOM 1469 C CA . LEU A 1 189 ? 9.421 -4.351 -11.973 1.00 88.88 189 LEU A CA 1
ATOM 1470 C C . LEU A 1 189 ? 8.484 -5.541 -11.783 1.00 88.88 189 LEU A C 1
ATOM 1472 O O . LEU A 1 189 ? 7.308 -5.345 -11.479 1.00 88.88 189 LEU A O 1
ATOM 1476 N N . VAL A 1 190 ? 8.995 -6.761 -11.928 1.00 91.50 190 VAL A N 1
ATOM 1477 C CA . VAL A 1 190 ? 8.247 -8.000 -11.689 1.00 91.50 190 VAL A CA 1
ATOM 1478 C C . VAL A 1 190 ? 9.048 -8.968 -10.829 1.00 91.50 190 VAL A C 1
ATOM 1480 O O . VAL A 1 190 ? 10.248 -9.116 -11.033 1.00 91.50 190 VAL A O 1
ATOM 1483 N N . ALA A 1 191 ? 8.404 -9.642 -9.883 1.00 91.19 191 ALA A N 1
ATOM 1484 C CA . ALA A 1 191 ? 9.022 -10.690 -9.075 1.00 91.19 191 ALA A CA 1
ATOM 1485 C C . ALA A 1 191 ? 7.997 -11.764 -8.679 1.00 91.19 191 ALA A C 1
ATOM 1487 O O . ALA A 1 191 ? 6.846 -11.421 -8.411 1.00 91.19 191 ALA A O 1
ATOM 1488 N N . PRO A 1 192 ? 8.379 -13.048 -8.557 1.00 94.12 192 PRO A N 1
ATOM 1489 C CA . PRO A 1 192 ? 7.480 -14.071 -8.026 1.00 94.12 192 PRO A CA 1
ATOM 1490 C C . PRO A 1 192 ? 7.172 -13.819 -6.544 1.00 94.12 192 PRO A C 1
ATOM 1492 O O . PRO A 1 192 ? 8.053 -13.405 -5.795 1.00 94.12 192 PRO A O 1
ATOM 1495 N N . LEU A 1 193 ? 5.950 -14.101 -6.097 1.00 95.62 193 LEU A N 1
ATOM 1496 C CA . LEU A 1 193 ? 5.605 -14.112 -4.674 1.00 95.62 193 LEU A CA 1
ATOM 1497 C C . LEU A 1 193 ? 5.821 -15.515 -4.092 1.00 95.62 193 LEU A C 1
ATOM 1499 O O . LEU A 1 193 ? 5.156 -16.472 -4.484 1.00 95.62 193 LEU A O 1
ATOM 1503 N N . ASP A 1 194 ? 6.698 -15.624 -3.101 1.00 94.44 194 ASP A N 1
ATOM 1504 C CA . ASP A 1 194 ? 6.785 -16.783 -2.218 1.00 94.44 194 ASP A CA 1
ATOM 1505 C C . ASP A 1 194 ? 5.818 -16.587 -1.045 1.00 94.44 194 ASP A C 1
ATOM 1507 O O . ASP A 1 194 ? 6.149 -16.017 0.001 1.00 94.44 194 ASP A O 1
ATOM 1511 N N . LYS A 1 195 ? 4.586 -17.056 -1.250 1.00 94.06 195 LYS A N 1
ATOM 1512 C CA . LYS A 1 195 ? 3.499 -16.968 -0.270 1.00 94.06 195 LYS A CA 1
ATOM 1513 C C . LYS A 1 195 ? 3.801 -17.758 1.005 1.00 94.06 195 LYS A C 1
ATOM 1515 O O . LYS A 1 195 ? 3.430 -17.322 2.086 1.00 94.06 195 LYS A O 1
ATOM 1520 N N . GLN A 1 196 ? 4.507 -18.886 0.896 1.00 92.44 196 GLN A N 1
ATOM 1521 C CA . GLN A 1 196 ? 4.804 -19.752 2.043 1.00 92.44 196 GLN A CA 1
ATOM 1522 C C . GLN A 1 196 ? 5.734 -19.062 3.040 1.00 92.44 196 GLN A C 1
ATOM 1524 O O . GLN A 1 196 ? 5.561 -19.200 4.250 1.00 92.44 196 GLN A O 1
ATOM 1529 N N . ASN A 1 197 ? 6.697 -18.290 2.534 1.00 91.44 197 ASN A N 1
ATOM 1530 C CA . ASN A 1 197 ? 7.666 -17.577 3.363 1.00 91.44 197 ASN A CA 1
ATOM 1531 C C . ASN A 1 197 ? 7.371 -16.077 3.506 1.00 91.44 197 ASN A C 1
ATOM 1533 O O . ASN A 1 197 ? 8.197 -15.361 4.081 1.00 91.44 197 ASN A O 1
ATOM 1537 N N . ALA A 1 198 ? 6.229 -15.607 2.991 1.00 92.31 198 ALA A N 1
ATOM 1538 C CA . ALA A 1 198 ? 5.838 -14.200 2.919 1.00 92.31 198 ALA A CA 1
ATOM 1539 C C . ALA A 1 198 ? 6.924 -13.301 2.291 1.00 92.31 198 ALA A C 1
ATOM 1541 O O . ALA A 1 198 ? 7.229 -12.223 2.800 1.00 92.31 198 ALA A O 1
ATOM 1542 N N . ARG A 1 199 ? 7.551 -13.753 1.199 1.00 91.12 199 ARG A N 1
ATOM 1543 C CA . ARG A 1 199 ? 8.681 -13.072 0.538 1.00 91.12 199 ARG A CA 1
ATOM 1544 C C . ARG A 1 199 ? 8.377 -12.746 -0.908 1.00 91.12 199 ARG A C 1
ATOM 1546 O O . ARG A 1 199 ? 7.755 -13.528 -1.612 1.00 91.12 199 ARG A O 1
ATOM 1553 N N . ILE A 1 200 ? 8.909 -11.626 -1.379 1.00 90.69 200 ILE A N 1
ATOM 1554 C CA . ILE A 1 200 ? 8.925 -11.305 -2.808 1.00 90.69 200 ILE A CA 1
ATOM 1555 C C . ILE A 1 200 ? 10.255 -11.792 -3.398 1.00 90.69 200 ILE A C 1
ATOM 1557 O O . ILE A 1 200 ? 11.296 -11.676 -2.757 1.00 90.69 200 ILE A O 1
ATOM 1561 N N . GLY A 1 201 ? 10.255 -12.344 -4.603 1.00 87.81 201 GLY A N 1
ATOM 1562 C CA . GLY A 1 201 ? 11.454 -12.780 -5.315 1.00 87.81 201 GLY A CA 1
ATOM 1563 C C . GLY A 1 201 ? 12.387 -11.628 -5.696 1.00 87.81 201 GLY A C 1
ATOM 1564 O O . GLY A 1 201 ? 12.193 -10.474 -5.304 1.00 87.81 201 GLY A O 1
ATOM 1565 N N . TRP A 1 202 ? 13.423 -11.934 -6.474 1.00 85.12 202 TRP A N 1
ATOM 1566 C CA . TRP A 1 202 ? 14.241 -10.902 -7.110 1.00 85.12 202 TRP A CA 1
ATOM 1567 C C . TRP A 1 202 ? 13.449 -10.207 -8.214 1.00 85.12 202 TRP A C 1
ATOM 1569 O O . TRP A 1 202 ? 12.773 -10.868 -9.003 1.00 85.12 202 TRP A O 1
ATOM 1579 N N . TYR A 1 203 ? 13.514 -8.875 -8.232 1.00 85.12 203 TYR A N 1
ATOM 1580 C CA . TYR A 1 203 ? 12.849 -8.080 -9.252 1.00 85.12 203 TYR A CA 1
ATOM 1581 C C . TYR A 1 203 ? 13.612 -8.147 -10.569 1.00 85.12 203 TYR A C 1
ATOM 1583 O O . TYR A 1 203 ? 14.820 -7.928 -10.608 1.00 85.12 203 TYR A O 1
ATOM 1591 N N . GLN A 1 204 ? 12.871 -8.381 -11.642 1.00 85.00 204 GLN A N 1
ATOM 1592 C CA . GLN A 1 204 ? 13.304 -8.187 -13.015 1.00 85.00 204 GLN A CA 1
ATOM 1593 C C . GLN A 1 204 ? 12.638 -6.932 -13.573 1.00 85.00 204 GLN A C 1
ATOM 1595 O O . GLN A 1 204 ? 11.492 -6.624 -13.241 1.00 85.00 204 GLN A O 1
ATOM 1600 N N . VAL A 1 205 ? 13.333 -6.219 -14.447 1.00 84.38 205 VAL A N 1
ATOM 1601 C CA . VAL A 1 205 ? 12.768 -5.099 -15.199 1.00 84.38 205 VAL A CA 1
ATOM 1602 C C . VAL A 1 205 ? 11.984 -5.655 -16.382 1.00 84.38 205 VAL A C 1
ATOM 1604 O O . VAL A 1 205 ? 12.509 -6.452 -17.158 1.00 84.38 205 VAL A O 1
ATOM 1607 N N . LEU A 1 206 ? 10.734 -5.227 -16.545 1.00 86.69 206 LEU A N 1
ATOM 1608 C CA . LEU A 1 206 ? 9.984 -5.453 -17.776 1.00 86.69 206 LEU A CA 1
ATOM 1609 C C . LEU A 1 206 ? 10.269 -4.315 -18.750 1.00 86.69 206 LEU A C 1
ATOM 1611 O O . LEU A 1 206 ? 10.123 -3.148 -18.387 1.00 86.69 206 LEU A O 1
ATOM 1615 N N . ALA A 1 207 ? 10.612 -4.654 -19.989 1.00 84.19 207 ALA A N 1
ATOM 1616 C CA . ALA A 1 207 ? 10.825 -3.672 -21.047 1.00 84.19 207 ALA A CA 1
ATOM 1617 C C . ALA A 1 207 ? 10.156 -4.098 -22.360 1.00 84.19 207 ALA A C 1
ATOM 1619 O O . ALA A 1 207 ? 10.103 -5.298 -22.652 1.00 84.19 207 ALA A O 1
ATOM 1620 N N . PRO A 1 208 ? 9.698 -3.144 -23.191 1.00 83.00 208 PRO A N 1
ATOM 1621 C CA . PRO A 1 208 ? 9.149 -3.468 -24.501 1.00 83.00 208 PRO A CA 1
ATOM 1622 C C . PRO A 1 208 ? 10.193 -4.164 -25.387 1.00 83.00 208 PRO A C 1
ATOM 1624 O O . PRO A 1 208 ? 11.353 -3.741 -25.411 1.00 83.00 208 PRO A O 1
ATOM 1627 N N . THR A 1 209 ? 9.809 -5.194 -26.146 1.00 82.00 209 THR A N 1
ATOM 1628 C CA . THR A 1 209 ? 10.724 -5.946 -27.036 1.00 82.00 209 THR A CA 1
ATOM 1629 C C . THR A 1 209 ? 11.440 -5.042 -28.041 1.00 82.00 209 THR A C 1
ATOM 1631 O O . THR A 1 209 ? 12.635 -5.192 -28.269 1.00 82.00 209 THR A O 1
ATOM 1634 N N . ASN A 1 210 ? 10.738 -4.040 -28.574 1.00 75.25 210 ASN A N 1
ATOM 1635 C CA . ASN A 1 210 ? 11.251 -3.152 -29.622 1.00 75.25 210 ASN A CA 1
ATOM 1636 C C . ASN A 1 210 ? 11.903 -1.863 -29.088 1.00 75.25 210 ASN A C 1
ATOM 1638 O O . ASN A 1 210 ? 12.144 -0.938 -29.862 1.00 75.25 210 ASN A O 1
ATOM 1642 N N . TYR A 1 211 ? 12.157 -1.759 -27.779 1.00 72.06 211 TYR A N 1
ATOM 1643 C CA . TYR A 1 211 ? 12.723 -0.550 -27.177 1.00 72.06 211 TYR A CA 1
ATOM 1644 C C . TYR A 1 211 ? 14.248 -0.664 -27.008 1.00 72.06 211 TYR A C 1
ATOM 1646 O O . TYR A 1 211 ? 14.699 -1.479 -26.191 1.00 72.06 211 TYR A O 1
ATOM 1654 N N . PRO A 1 212 ? 15.053 0.158 -27.708 1.00 67.44 212 PRO A N 1
ATOM 1655 C CA . PRO A 1 212 ? 16.488 0.230 -27.469 1.00 67.44 212 PRO A CA 1
ATOM 1656 C C . PRO A 1 212 ? 16.769 1.032 -26.192 1.00 67.44 212 PRO A C 1
ATOM 1658 O O . PRO A 1 212 ? 16.371 2.193 -26.072 1.00 67.44 212 PRO A O 1
ATOM 1661 N N . PHE A 1 213 ? 17.468 0.432 -25.227 1.00 71.44 213 PHE A N 1
ATOM 1662 C CA . PHE A 1 213 ? 17.966 1.176 -24.069 1.00 71.44 213 PHE A CA 1
ATOM 1663 C C . PHE A 1 213 ? 18.992 2.219 -24.528 1.00 71.44 213 PHE A C 1
ATOM 1665 O O . PHE A 1 213 ? 19.841 1.934 -25.375 1.00 71.44 213 PHE A O 1
ATOM 1672 N N . ARG A 1 214 ? 18.965 3.428 -23.950 1.00 66.88 214 ARG A N 1
ATOM 1673 C CA . ARG A 1 214 ? 19.979 4.456 -24.259 1.00 66.88 214 ARG A CA 1
ATOM 1674 C C . ARG A 1 214 ? 21.368 4.054 -23.772 1.00 66.88 214 ARG A C 1
ATOM 1676 O O . ARG A 1 214 ? 22.369 4.529 -24.305 1.00 66.88 214 ARG A O 1
ATOM 1683 N N . HIS A 1 215 ? 21.435 3.165 -22.782 1.00 63.25 215 HIS A N 1
ATOM 1684 C CA . HIS A 1 215 ? 22.675 2.641 -22.226 1.00 63.25 215 HIS A CA 1
ATOM 1685 C C . HIS A 1 215 ? 22.775 1.123 -22.428 1.00 63.25 215 HIS A C 1
ATOM 1687 O O . HIS A 1 215 ? 22.064 0.354 -21.787 1.00 63.25 215 HIS A O 1
ATOM 1693 N N . GLY A 1 216 ? 23.720 0.680 -23.267 1.00 59.41 216 GLY A N 1
ATOM 1694 C CA . GLY A 1 216 ? 23.915 -0.741 -23.607 1.00 59.41 216 GLY A CA 1
ATOM 1695 C C . GLY A 1 216 ? 24.286 -1.662 -22.434 1.00 59.41 216 GLY A C 1
ATOM 1696 O O . GLY A 1 216 ? 24.188 -2.876 -22.561 1.00 59.41 216 GLY A O 1
ATOM 1697 N N . ALA A 1 217 ? 24.661 -1.110 -21.273 1.00 59.91 217 ALA A N 1
ATOM 1698 C CA . ALA A 1 217 ? 24.886 -1.890 -20.055 1.00 59.91 217 ALA A CA 1
ATOM 1699 C C . ALA A 1 217 ? 23.594 -2.518 -19.495 1.00 59.91 217 ALA A C 1
ATOM 1701 O O . ALA A 1 217 ? 23.662 -3.572 -18.875 1.00 59.91 217 ALA A O 1
ATOM 1702 N N . ALA A 1 218 ? 22.427 -1.906 -19.738 1.00 57.66 218 ALA A N 1
ATOM 1703 C CA . ALA A 1 218 ? 21.134 -2.469 -19.339 1.00 57.66 218 ALA A CA 1
ATOM 1704 C C . ALA A 1 218 ? 20.730 -3.672 -20.209 1.00 57.66 218 ALA A C 1
ATOM 1706 O O . ALA A 1 218 ? 20.081 -4.595 -19.732 1.00 57.66 218 ALA A O 1
ATOM 1707 N N . GLU A 1 219 ? 21.157 -3.675 -21.474 1.00 62.38 219 GLU A N 1
ATOM 1708 C CA . GLU A 1 219 ? 20.934 -4.764 -22.431 1.00 62.38 219 GLU A CA 1
ATOM 1709 C C . GLU A 1 219 ? 21.794 -6.001 -22.111 1.00 62.38 219 GLU A C 1
ATOM 1711 O O . GLU A 1 219 ? 21.412 -7.131 -22.401 1.00 62.38 219 GLU A O 1
ATOM 1716 N N . ALA A 1 220 ? 22.971 -5.779 -21.515 1.00 55.28 220 ALA A N 1
ATOM 1717 C CA . ALA A 1 220 ? 23.959 -6.816 -21.237 1.00 55.28 220 ALA A CA 1
ATOM 1718 C C . ALA A 1 220 ? 23.617 -7.694 -20.016 1.00 55.28 220 ALA A C 1
ATOM 1720 O O . ALA A 1 220 ? 24.138 -8.805 -19.920 1.00 55.28 220 ALA A O 1
ATOM 1721 N N . ASP A 1 221 ? 22.742 -7.240 -19.108 1.00 59.41 221 ASP A N 1
ATOM 1722 C CA . ASP A 1 221 ? 22.287 -8.032 -17.955 1.00 59.41 221 ASP A CA 1
ATOM 1723 C C . ASP A 1 221 ? 20.972 -8.779 -18.243 1.00 59.41 221 ASP A C 1
ATOM 1725 O O . ASP A 1 221 ? 19.904 -8.488 -17.698 1.00 59.41 221 ASP A O 1
ATOM 1729 N N . GLY A 1 222 ? 21.047 -9.762 -19.143 1.00 56.06 222 GLY A N 1
ATOM 1730 C CA . GLY A 1 222 ? 19.887 -10.529 -19.613 1.00 56.06 222 GLY A CA 1
ATOM 1731 C C . GLY A 1 222 ? 19.159 -11.364 -18.545 1.00 56.06 222 GLY A C 1
ATOM 1732 O O . GLY A 1 222 ? 18.050 -11.820 -18.804 1.00 56.06 222 GLY A O 1
ATOM 1733 N N . ALA A 1 223 ? 19.735 -11.569 -17.352 1.00 57.44 223 ALA A N 1
ATOM 1734 C CA . ALA A 1 223 ? 19.089 -12.319 -16.263 1.00 57.44 223 ALA A CA 1
ATOM 1735 C C . ALA A 1 223 ? 18.026 -11.494 -15.518 1.00 57.44 223 ALA A C 1
ATOM 1737 O O . ALA A 1 223 ? 17.055 -12.034 -14.977 1.00 57.44 223 ALA A O 1
ATOM 1738 N N . SER A 1 224 ? 18.190 -10.177 -15.524 1.00 70.44 224 SER A N 1
ATOM 1739 C CA . SER A 1 224 ? 17.372 -9.250 -14.751 1.00 70.44 224 SER A CA 1
ATOM 1740 C C . SER A 1 224 ? 16.428 -8.420 -15.629 1.00 70.44 224 SER A C 1
ATOM 1742 O O . SER A 1 224 ? 15.695 -7.568 -15.127 1.00 70.44 224 SER A O 1
ATOM 1744 N N . LEU A 1 225 ? 16.429 -8.670 -16.940 1.00 77.38 225 LEU A N 1
ATOM 1745 C CA . LEU A 1 225 ? 15.583 -8.019 -17.931 1.00 77.38 225 LEU A CA 1
ATOM 1746 C C . LEU A 1 225 ? 14.637 -9.041 -18.562 1.00 77.38 225 LEU A C 1
ATOM 1748 O O . LEU A 1 225 ? 15.063 -10.072 -19.077 1.00 77.38 225 LEU A O 1
ATOM 1752 N N . LYS A 1 226 ? 13.345 -8.728 -18.591 1.00 84.69 226 LYS A N 1
ATOM 1753 C CA . LYS A 1 226 ? 12.331 -9.523 -19.281 1.00 84.69 226 LYS A CA 1
ATOM 1754 C C . LYS A 1 226 ? 11.653 -8.678 -20.353 1.00 84.69 226 LYS A C 1
ATOM 1756 O O . LYS A 1 226 ? 11.007 -7.671 -20.065 1.00 84.69 226 LYS A O 1
ATOM 1761 N N . ARG A 1 227 ? 11.806 -9.105 -21.606 1.00 85.19 227 ARG A N 1
ATOM 1762 C CA . ARG A 1 227 ? 11.184 -8.460 -22.766 1.00 85.19 227 ARG A CA 1
ATOM 1763 C C . ARG A 1 227 ? 9.737 -8.908 -22.928 1.00 85.19 227 ARG A C 1
ATOM 1765 O O . ARG A 1 227 ? 9.426 -10.082 -22.722 1.00 85.19 227 ARG A O 1
ATOM 1772 N N . LEU A 1 228 ? 8.867 -7.966 -23.272 1.00 87.00 228 LEU A N 1
ATOM 1773 C CA . LEU A 1 228 ? 7.447 -8.194 -23.528 1.00 87.00 228 LEU A CA 1
ATOM 1774 C C . LEU A 1 228 ? 6.984 -7.320 -24.694 1.00 87.00 228 LEU A C 1
ATOM 1776 O O . LEU A 1 228 ? 7.380 -6.161 -24.794 1.00 87.00 228 LEU A O 1
ATOM 1780 N N . ASP A 1 229 ? 6.109 -7.851 -25.543 1.00 81.88 229 ASP A N 1
ATOM 1781 C CA . ASP A 1 229 ? 5.577 -7.096 -26.684 1.00 81.88 229 ASP A CA 1
ATOM 1782 C C . ASP A 1 229 ? 4.481 -6.109 -26.264 1.00 81.88 229 ASP A C 1
ATOM 1784 O O . ASP A 1 229 ? 4.377 -5.017 -26.818 1.00 81.88 229 ASP A O 1
ATOM 1788 N N . SER A 1 230 ? 3.681 -6.484 -25.263 1.00 81.69 230 SER A N 1
ATOM 1789 C CA . SER A 1 230 ? 2.603 -5.668 -24.708 1.00 81.69 230 SER A CA 1
ATOM 1790 C C . SER A 1 230 ? 2.403 -5.961 -23.218 1.00 81.69 230 SER A C 1
ATOM 1792 O O . SER A 1 230 ? 2.807 -7.010 -22.709 1.00 81.69 230 SER A O 1
ATOM 1794 N N . LEU A 1 231 ? 1.764 -5.019 -22.525 1.00 83.75 231 LEU A N 1
ATOM 1795 C CA . LEU A 1 231 ? 1.240 -5.205 -21.170 1.00 83.75 231 LEU A CA 1
ATOM 1796 C C . LEU A 1 231 ? -0.175 -5.800 -21.166 1.00 83.75 231 LEU A C 1
ATOM 1798 O O . LEU A 1 231 ? -0.691 -6.166 -20.106 1.00 83.75 231 LEU A O 1
ATOM 1802 N N . ASP A 1 232 ? -0.787 -5.940 -22.343 1.00 83.56 232 ASP A N 1
ATOM 1803 C CA . ASP A 1 232 ? -2.106 -6.538 -22.501 1.00 83.56 232 ASP A CA 1
ATOM 1804 C C . ASP A 1 232 ? -2.144 -7.958 -21.929 1.00 83.56 232 ASP A C 1
ATOM 1806 O O . ASP A 1 232 ? -1.232 -8.767 -22.096 1.00 83.56 232 ASP A O 1
ATOM 1810 N N . GLY A 1 233 ? -3.226 -8.268 -21.216 1.00 82.69 233 GLY A N 1
ATOM 1811 C CA . GLY A 1 233 ? -3.410 -9.578 -20.588 1.00 82.69 233 GLY A CA 1
ATOM 1812 C C . GLY A 1 233 ? -2.618 -9.797 -19.292 1.00 82.69 233 GLY A C 1
ATOM 1813 O O . GLY A 1 233 ? -2.823 -10.822 -18.634 1.00 82.69 233 GLY A O 1
ATOM 1814 N N . LEU A 1 234 ? -1.780 -8.840 -18.870 1.00 87.25 234 LEU A N 1
ATOM 1815 C CA . LEU A 1 234 ? -1.185 -8.842 -17.528 1.00 87.25 234 LEU A CA 1
ATOM 1816 C C . LEU A 1 234 ? -2.157 -8.332 -16.456 1.00 87.25 234 LEU A C 1
ATOM 1818 O O . LEU A 1 234 ? -1.936 -8.575 -15.276 1.00 87.25 234 LEU A O 1
ATOM 1822 N N . GLY A 1 235 ? -3.240 -7.648 -16.845 1.00 87.44 235 GLY A N 1
ATOM 1823 C CA . GLY A 1 235 ? -4.233 -7.116 -15.904 1.00 87.44 235 GLY A CA 1
ATOM 1824 C C . GLY A 1 235 ? -3.670 -6.019 -14.993 1.00 87.44 235 GLY A C 1
ATOM 1825 O O . GLY A 1 235 ? -4.098 -5.897 -13.840 1.00 87.44 235 GLY A O 1
ATOM 1826 N N . LEU A 1 236 ? -2.681 -5.272 -15.492 1.00 88.50 236 LEU A N 1
ATOM 1827 C CA . LEU A 1 236 ? -2.084 -4.132 -14.803 1.00 88.50 236 LEU A CA 1
ATOM 1828 C C . LEU A 1 236 ? -3.004 -2.905 -14.920 1.00 88.50 236 LEU A C 1
ATOM 1830 O O . LEU A 1 236 ? -3.775 -2.794 -15.875 1.00 88.50 236 LEU A O 1
ATOM 1834 N N . PRO A 1 237 ? -2.964 -1.978 -13.952 1.00 82.94 237 PRO A N 1
ATOM 1835 C CA . PRO A 1 237 ? -3.737 -0.747 -14.042 1.00 82.94 237 PRO A CA 1
ATOM 1836 C C . PRO A 1 237 ? -3.182 0.148 -15.161 1.00 82.94 237 PRO A C 1
ATOM 1838 O O . PRO A 1 237 ? -2.008 0.505 -15.141 1.00 82.94 237 PRO A O 1
ATOM 1841 N N . HIS A 1 238 ? -4.038 0.550 -16.104 1.00 68.50 238 HIS A N 1
ATOM 1842 C CA . HIS A 1 238 ? -3.682 1.392 -17.261 1.00 68.50 238 HIS A CA 1
ATOM 1843 C C . HIS A 1 238 ? -4.491 2.700 -17.350 1.00 68.50 238 HIS A C 1
ATOM 1845 O O . HIS A 1 238 ? -4.612 3.283 -18.421 1.00 68.50 238 HIS A O 1
ATOM 1851 N N . GLY A 1 239 ? -5.053 3.176 -16.236 1.00 67.25 239 GLY A N 1
ATOM 1852 C CA . GLY A 1 239 ? -5.816 4.425 -16.195 1.00 67.25 239 GLY A CA 1
ATOM 1853 C C . GLY A 1 239 ? -5.825 5.063 -14.811 1.00 67.25 239 GLY A C 1
ATOM 1854 O O . GLY A 1 239 ? -5.249 4.516 -13.869 1.00 67.25 239 GLY A O 1
ATOM 1855 N N . VAL A 1 240 ? -6.514 6.202 -14.696 1.00 65.19 240 VAL A N 1
ATOM 1856 C CA . VAL A 1 240 ? -6.615 6.972 -13.450 1.00 65.19 240 VAL A CA 1
ATOM 1857 C C . VAL A 1 240 ? -7.301 6.128 -12.377 1.00 65.19 240 VAL A C 1
ATOM 1859 O O . VAL A 1 240 ? -8.509 5.904 -12.415 1.00 65.19 240 VAL A O 1
ATOM 1862 N N . GLN A 1 241 ? -6.514 5.653 -11.416 1.00 71.31 241 GLN A N 1
ATOM 1863 C CA . GLN A 1 241 ? -7.004 4.969 -10.225 1.00 71.31 241 GLN A CA 1
ATOM 1864 C C . GLN A 1 241 ? -6.960 5.933 -9.041 1.00 71.31 241 GLN A C 1
ATOM 1866 O O . GLN A 1 241 ? -6.009 6.701 -8.894 1.00 71.31 241 GLN A O 1
ATOM 1871 N N . THR A 1 242 ? -7.986 5.889 -8.190 1.00 70.44 242 THR A N 1
ATOM 1872 C CA . THR A 1 242 ? -7.992 6.679 -6.951 1.00 70.44 242 THR A CA 1
ATOM 1873 C C . THR A 1 242 ? -7.051 6.017 -5.949 1.00 70.44 242 THR A C 1
ATOM 1875 O O . THR A 1 242 ? -7.186 4.825 -5.675 1.00 70.44 242 THR A O 1
ATOM 1878 N N . SER A 1 243 ? -6.081 6.769 -5.424 1.00 76.88 243 SER A N 1
ATOM 1879 C CA . SER A 1 243 ? -5.197 6.286 -4.362 1.00 76.88 243 SER A CA 1
ATOM 1880 C C . SER A 1 243 ? -5.890 6.356 -2.994 1.00 76.88 243 SER A C 1
ATOM 1882 O O . SER A 1 243 ? -6.732 7.238 -2.785 1.00 76.88 243 SER A O 1
ATOM 1884 N N . PRO A 1 244 ? -5.512 5.500 -2.025 1.00 80.00 244 PRO A N 1
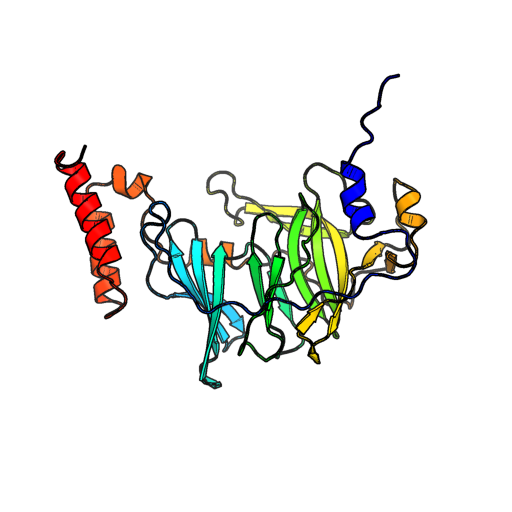ATOM 1885 C CA . PRO A 1 244 ? -5.984 5.615 -0.646 1.00 80.00 244 PRO A CA 1
ATOM 1886 C C . PRO A 1 244 ? -5.789 7.009 -0.044 1.00 80.00 244 PRO A C 1
ATOM 1888 O O . PRO A 1 244 ? -6.659 7.502 0.670 1.00 80.00 244 PRO A O 1
ATOM 1891 N N . LEU A 1 245 ? -4.676 7.686 -0.358 1.00 79.75 245 LEU A N 1
ATOM 1892 C CA . LEU A 1 245 ? -4.440 9.053 0.112 1.00 79.75 245 LEU A CA 1
ATOM 1893 C C . LEU A 1 245 ? -5.476 10.033 -0.454 1.00 79.75 245 LEU A C 1
ATOM 1895 O O . LEU A 1 245 ? -5.991 10.876 0.279 1.00 79.75 245 LEU A O 1
ATOM 1899 N N . THR A 1 246 ? -5.808 9.909 -1.740 1.00 76.38 246 THR A N 1
ATOM 1900 C CA . THR A 1 246 ? -6.834 10.744 -2.381 1.00 76.38 246 THR A CA 1
ATOM 1901 C C . THR A 1 246 ? -8.204 10.531 -1.745 1.00 76.38 246 THR A C 1
ATOM 1903 O O . THR A 1 246 ? -8.946 11.493 -1.552 1.00 76.38 246 THR A O 1
ATOM 1906 N N . GLU A 1 247 ? -8.543 9.287 -1.403 1.00 77.38 247 GLU A N 1
ATOM 1907 C CA . GLU A 1 247 ? -9.779 8.967 -0.689 1.00 77.38 247 GLU A CA 1
ATOM 1908 C C . GLU A 1 247 ? -9.770 9.562 0.726 1.00 77.38 247 GLU A C 1
ATOM 1910 O O . GLU A 1 247 ? -10.702 10.290 1.068 1.00 77.38 247 GLU A O 1
ATOM 1915 N N . CYS A 1 248 ? -8.681 9.382 1.488 1.00 79.00 248 CYS A N 1
ATOM 1916 C CA . CYS A 1 248 ? -8.496 9.973 2.821 1.00 79.00 248 CYS A CA 1
ATOM 1917 C C . CYS A 1 248 ? -8.764 11.479 2.816 1.00 79.00 248 CYS A C 1
ATOM 1919 O O . CYS A 1 248 ? -9.572 11.974 3.596 1.00 79.00 248 CYS A O 1
ATOM 1921 N N . MET A 1 249 ? -8.133 12.212 1.899 1.00 77.56 249 MET A N 1
ATOM 1922 C CA . MET A 1 249 ? -8.269 13.669 1.829 1.00 77.56 249 MET A CA 1
ATOM 1923 C C . MET A 1 249 ? -9.701 14.131 1.513 1.00 77.56 249 MET A C 1
ATOM 1925 O O . MET A 1 249 ? -10.053 15.265 1.832 1.00 77.56 249 MET A O 1
ATOM 1929 N N . LYS A 1 250 ? -10.526 13.279 0.891 1.00 77.06 250 LYS A N 1
ATOM 1930 C CA . LYS A 1 250 ? -11.917 13.594 0.531 1.00 77.06 250 LYS A CA 1
ATOM 1931 C C . LYS A 1 250 ? -12.919 13.199 1.611 1.00 77.06 250 LYS A C 1
ATOM 1933 O O . LYS A 1 250 ? -13.926 13.886 1.765 1.00 77.06 250 LYS A O 1
ATOM 1938 N N . THR A 1 251 ? -12.691 12.085 2.301 1.00 77.94 251 THR A N 1
ATOM 1939 C CA . THR A 1 251 ? -13.713 11.447 3.148 1.00 77.94 251 THR A CA 1
ATOM 1940 C C . THR A 1 251 ? -13.367 11.437 4.633 1.00 77.94 251 THR A C 1
ATOM 1942 O O . THR A 1 251 ? -14.278 11.317 5.455 1.00 77.94 251 THR A O 1
ATOM 1945 N N . ALA A 1 252 ? -12.091 11.580 5.003 1.00 81.69 252 ALA A N 1
ATOM 1946 C CA . ALA A 1 252 ? -11.676 11.464 6.392 1.00 81.69 252 ALA A CA 1
ATOM 1947 C C . ALA A 1 252 ? -12.036 12.713 7.209 1.00 81.69 252 ALA A C 1
ATOM 1949 O O . ALA A 1 252 ? -11.770 13.855 6.827 1.00 81.69 252 ALA A O 1
ATOM 1950 N N . SER A 1 253 ? -12.581 12.484 8.400 1.00 85.19 253 SER A N 1
ATOM 1951 C CA . SER A 1 253 ? -12.784 13.513 9.420 1.00 85.19 253 SER A CA 1
ATOM 1952 C C . SER A 1 253 ? -11.487 13.691 10.207 1.00 85.19 253 SER A C 1
ATOM 1954 O O . SER A 1 253 ? -11.284 13.080 11.258 1.00 85.19 253 SER A O 1
ATOM 1956 N N . LEU A 1 254 ? -10.567 14.479 9.652 1.00 83.44 254 LEU A N 1
ATOM 1957 C CA . LEU A 1 254 ? -9.236 14.714 10.217 1.00 83.44 254 LEU A CA 1
ATOM 1958 C C . LEU A 1 254 ? -9.257 15.797 11.308 1.00 83.44 254 LEU A C 1
ATOM 1960 O O . LEU A 1 254 ? -10.117 16.684 11.274 1.00 83.44 254 LEU A O 1
ATOM 1964 N N . PRO A 1 255 ? -8.307 15.769 12.263 1.00 81.31 255 PRO A N 1
ATOM 1965 C CA . PRO A 1 255 ? -8.142 16.870 13.199 1.00 81.31 255 PRO A CA 1
ATOM 1966 C C . PRO A 1 255 ? -7.667 18.131 12.460 1.00 81.31 255 PRO A C 1
ATOM 1968 O O . PRO A 1 255 ? -7.035 18.027 11.402 1.00 81.31 255 PRO A O 1
ATOM 1971 N N . PRO A 1 256 ? -7.917 19.331 13.012 1.00 77.38 256 PRO A N 1
ATOM 1972 C CA . PRO A 1 256 ? -7.411 20.565 12.425 1.00 77.38 256 PRO A CA 1
ATOM 1973 C C . PRO A 1 256 ? -5.876 20.572 12.373 1.00 77.38 256 PRO A C 1
ATOM 1975 O O . PRO A 1 256 ? -5.205 19.980 13.216 1.00 77.38 256 PRO A O 1
ATOM 1978 N N . THR A 1 257 ? -5.290 21.259 11.393 1.00 75.62 257 THR A N 1
ATOM 1979 C CA . THR A 1 257 ? -3.831 21.434 11.319 1.00 75.62 257 THR A CA 1
ATOM 1980 C C . THR A 1 257 ? -3.334 22.356 12.431 1.00 75.62 257 THR A C 1
ATOM 1982 O O . THR A 1 257 ? -4.079 23.180 12.955 1.00 75.62 257 THR A O 1
ATOM 1985 N 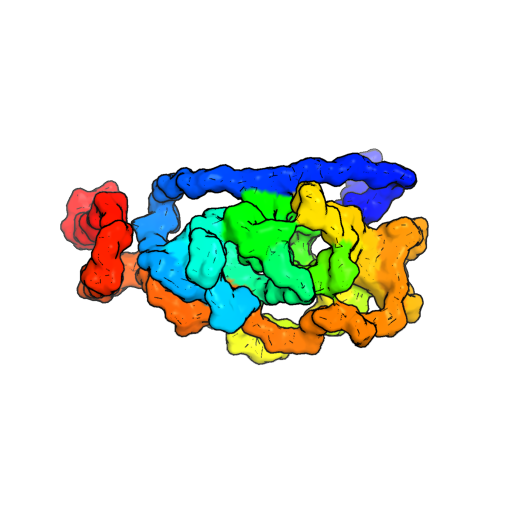N . TRP A 1 258 ? -2.045 22.285 12.767 1.00 69.62 258 TRP A N 1
ATOM 1986 C CA . TRP A 1 258 ? -1.433 23.176 13.761 1.00 69.62 258 TRP A CA 1
ATOM 1987 C C . TRP A 1 258 ? -1.651 24.668 13.458 1.00 69.62 258 TRP A C 1
ATOM 1989 O O . TRP A 1 258 ? -1.981 25.443 14.355 1.00 69.62 258 TRP A O 1
ATOM 1999 N N . ASP A 1 259 ? -1.536 25.069 12.190 1.00 70.69 259 ASP A N 1
ATOM 2000 C CA . ASP A 1 259 ? -1.775 26.454 11.770 1.00 70.69 259 ASP A CA 1
ATOM 2001 C C . ASP A 1 259 ? -3.248 26.852 11.917 1.00 70.69 259 ASP A C 1
ATOM 2003 O O . ASP A 1 259 ? -3.551 27.969 12.341 1.00 70.69 259 ASP A O 1
ATOM 2007 N N . GLN A 1 260 ? -4.175 25.929 11.639 1.00 71.69 260 GLN A N 1
ATOM 2008 C CA . GLN A 1 260 ? -5.597 26.135 11.915 1.00 71.69 260 GLN A CA 1
ATOM 2009 C C . GLN A 1 260 ? -5.853 26.245 13.420 1.00 71.69 260 GLN A C 1
ATOM 2011 O O . GLN A 1 260 ? -6.604 27.121 13.837 1.00 71.69 260 GLN A O 1
ATOM 2016 N N . MET A 1 261 ? -5.201 25.421 14.243 1.00 70.31 261 MET A N 1
ATOM 2017 C CA . MET A 1 261 ? -5.341 25.474 15.700 1.00 70.31 261 MET A CA 1
ATOM 2018 C C . MET A 1 261 ? -4.772 26.769 16.304 1.00 70.31 261 MET A C 1
ATOM 2020 O O . MET A 1 261 ? -5.310 27.260 17.292 1.00 70.31 261 MET A O 1
ATOM 2024 N N . LYS A 1 262 ? -3.714 27.344 15.718 1.00 66.00 262 LYS A N 1
ATOM 2025 C CA . LYS A 1 262 ? -3.125 28.624 16.152 1.00 66.00 262 LYS A CA 1
ATOM 2026 C C . LYS A 1 262 ? -3.955 29.843 15.758 1.00 66.00 262 LYS A C 1
ATOM 2028 O O . LYS A 1 262 ? -4.066 30.781 16.544 1.00 66.00 262 LYS A O 1
ATOM 2033 N N . ASN A 1 263 ? -4.491 29.844 14.538 1.00 64.19 263 ASN A N 1
ATOM 2034 C CA . ASN A 1 263 ? -5.131 31.021 13.946 1.00 64.19 263 ASN A CA 1
ATOM 2035 C C . ASN A 1 263 ? -6.655 31.047 14.133 1.00 64.19 263 ASN A C 1
ATOM 2037 O O . ASN A 1 263 ? -7.257 32.120 14.075 1.00 64.19 263 ASN A O 1
ATOM 2041 N N . ALA A 1 264 ? -7.305 29.900 14.352 1.00 56.28 264 ALA A N 1
ATOM 2042 C CA . ALA A 1 264 ? -8.738 29.863 14.611 1.00 56.28 264 ALA A CA 1
ATOM 2043 C C . ALA A 1 264 ? -9.039 30.285 16.056 1.00 56.28 264 ALA A C 1
ATOM 2045 O O . ALA A 1 264 ? -8.392 29.854 17.012 1.00 56.28 264 ALA A O 1
ATOM 2046 N N . ALA A 1 265 ? -10.085 31.093 16.246 1.00 54.44 265 ALA A N 1
ATOM 2047 C CA . ALA A 1 265 ? -10.719 31.190 17.552 1.00 54.44 265 ALA A CA 1
ATOM 2048 C C . ALA A 1 265 ? -11.071 29.759 18.024 1.00 54.44 265 ALA A C 1
ATOM 2050 O O . ALA A 1 265 ? -11.717 29.020 17.288 1.00 54.44 265 ALA A O 1
ATOM 2051 N N . ILE A 1 266 ? -10.581 29.386 19.216 1.00 53.94 266 ILE A N 1
ATOM 2052 C CA . ILE A 1 266 ? -10.610 28.060 19.888 1.00 53.94 266 ILE A CA 1
ATOM 2053 C C . ILE A 1 266 ? -11.907 27.242 19.726 1.00 53.94 266 ILE A C 1
ATOM 2055 O O . ILE A 1 266 ? -11.872 26.028 19.902 1.00 53.94 266 ILE A O 1
ATOM 2059 N N . THR A 1 267 ? -13.033 27.863 19.380 1.00 57.88 267 THR A N 1
ATOM 2060 C CA . THR A 1 267 ? -14.315 27.190 19.176 1.00 57.88 267 THR A CA 1
ATOM 2061 C C . THR A 1 267 ? -14.201 25.998 18.223 1.00 57.88 267 THR A C 1
ATOM 2063 O O . THR A 1 267 ? -14.567 24.903 18.619 1.00 57.88 267 THR A O 1
ATOM 2066 N N . ARG A 1 268 ? -13.559 26.117 17.051 1.00 66.62 268 ARG A N 1
ATOM 2067 C CA . ARG A 1 268 ? -13.551 25.002 16.074 1.00 66.62 268 ARG A CA 1
ATOM 2068 C C . ARG A 1 268 ? -12.732 23.764 16.490 1.00 66.62 268 ARG A C 1
ATOM 2070 O O . ARG A 1 268 ? -13.240 22.660 16.314 1.00 66.62 268 ARG A O 1
ATOM 2077 N N . PRO A 1 269 ? -11.495 23.878 17.023 1.00 69.94 269 PRO A N 1
ATOM 2078 C CA . PRO A 1 269 ? -10.755 22.699 17.488 1.00 69.94 269 PRO A CA 1
ATOM 2079 C C . PRO A 1 269 ? -11.399 21.992 18.686 1.00 69.94 269 PRO A C 1
ATOM 2081 O O . PRO A 1 269 ? -11.398 20.764 18.730 1.00 69.94 269 PRO A O 1
ATOM 2084 N N . GLN A 1 270 ? -11.962 22.752 19.633 1.00 76.62 270 GLN A N 1
ATOM 2085 C CA . GLN A 1 270 ? -12.657 22.186 20.792 1.00 76.62 270 GLN A CA 1
ATOM 2086 C C . GLN A 1 270 ? -13.980 21.534 20.373 1.00 76.62 270 GLN A C 1
ATOM 2088 O O . GLN A 1 270 ? -14.236 20.401 20.755 1.00 76.62 270 GLN A O 1
ATOM 2093 N N . GLU A 1 271 ? -14.771 22.199 19.525 1.00 80.38 271 GLU A N 1
ATOM 2094 C CA . GLU A 1 271 ? -16.001 21.638 18.949 1.00 80.38 271 GLU A CA 1
ATOM 2095 C C . GLU A 1 271 ? -15.720 20.334 18.200 1.00 80.38 271 GLU A C 1
ATOM 2097 O O . GLU A 1 271 ? -16.442 19.357 18.385 1.00 80.38 271 GLU A O 1
ATOM 2102 N N . TRP A 1 272 ? -14.650 20.289 17.394 1.00 84.06 272 TRP A N 1
ATOM 2103 C CA . TRP A 1 272 ? -14.229 19.061 16.721 1.00 84.06 272 TRP A CA 1
ATOM 2104 C C . TRP A 1 272 ? -13.886 17.959 17.728 1.00 84.06 272 TRP A C 1
ATOM 2106 O O . TRP A 1 272 ? -14.361 16.834 17.582 1.00 84.06 272 TRP A O 1
ATOM 2116 N N . TYR A 1 273 ? -13.094 18.276 18.758 1.00 85.50 273 TYR A N 1
ATOM 2117 C CA . TYR A 1 273 ? -12.670 17.296 19.759 1.00 85.50 273 TYR A CA 1
ATOM 2118 C C . TYR A 1 273 ? -13.850 16.746 20.561 1.00 85.50 273 TYR A C 1
ATOM 2120 O O . TYR A 1 273 ? -13.981 15.531 20.709 1.00 85.50 273 TYR A O 1
ATOM 2128 N N . ASP A 1 274 ? -14.738 17.622 21.027 1.00 86.88 274 ASP A N 1
ATOM 2129 C CA . ASP A 1 274 ? -15.920 17.246 21.799 1.00 86.88 274 ASP A CA 1
ATOM 2130 C C . ASP A 1 274 ? -16.899 16.428 20.951 1.00 86.88 274 ASP A C 1
ATOM 2132 O O . ASP A 1 274 ? -17.420 15.417 21.424 1.00 86.88 274 ASP A O 1
ATOM 2136 N N . ALA A 1 275 ? -17.096 16.800 19.681 1.00 86.62 275 ALA A N 1
ATOM 2137 C CA . ALA A 1 275 ? -17.911 16.031 18.745 1.00 86.62 275 ALA A CA 1
ATOM 2138 C C . ALA A 1 275 ? -17.314 14.640 18.480 1.00 86.62 275 ALA A C 1
ATOM 2140 O O . ALA A 1 275 ? -18.031 13.642 18.554 1.00 86.62 275 ALA A O 1
ATOM 2141 N N . ALA A 1 276 ? -16.004 14.552 18.229 1.00 86.81 276 ALA A N 1
ATOM 2142 C CA . ALA A 1 276 ? -15.310 13.285 18.012 1.00 86.81 276 ALA A CA 1
ATOM 2143 C C . ALA A 1 276 ? -15.370 12.386 19.257 1.00 86.81 276 ALA A C 1
ATOM 2145 O O . ALA A 1 276 ? -15.673 11.198 19.156 1.00 86.81 276 ALA A O 1
ATOM 2146 N N . ARG A 1 277 ? -15.156 12.956 20.446 1.00 87.94 277 ARG A N 1
ATOM 2147 C CA . ARG A 1 277 ? -15.245 12.243 21.725 1.00 87.94 277 ARG A CA 1
ATOM 2148 C C . ARG A 1 277 ? -16.663 11.756 22.018 1.00 87.94 277 ARG A C 1
ATOM 2150 O O . ARG A 1 277 ? -16.825 10.646 22.517 1.00 87.94 277 ARG A O 1
ATOM 2157 N N . ALA A 1 278 ? -17.681 12.557 21.709 1.00 87.62 278 ALA A N 1
ATOM 2158 C CA . ALA A 1 278 ? -19.079 12.169 21.878 1.00 87.62 278 ALA A CA 1
ATOM 2159 C C . ALA A 1 278 ? -19.493 11.055 20.902 1.00 87.62 278 ALA A C 1
ATOM 2161 O O . ALA A 1 278 ? -20.194 10.126 21.297 1.00 87.62 278 ALA A O 1
ATOM 2162 N N . ALA A 1 279 ? -19.039 11.126 19.647 1.00 86.56 279 ALA A N 1
ATOM 2163 C CA . ALA A 1 279 ? -19.334 10.127 18.621 1.00 86.56 279 ALA A CA 1
ATOM 2164 C C . ALA A 1 279 ? -18.569 8.806 18.822 1.00 86.56 279 ALA A C 1
ATOM 2166 O O . ALA A 1 279 ? -19.045 7.754 18.397 1.00 86.56 279 ALA A O 1
ATOM 2167 N N . HIS A 1 280 ? -17.412 8.845 19.490 1.00 85.88 280 HIS A N 1
ATOM 2168 C CA . HIS A 1 280 ? -16.551 7.682 19.714 1.00 85.88 280 HIS A CA 1
ATOM 2169 C C . HIS A 1 280 ? -16.181 7.525 21.201 1.00 85.88 280 HIS A C 1
ATOM 2171 O O . HIS A 1 280 ? -15.056 7.845 21.606 1.00 85.88 280 HIS A O 1
ATOM 2177 N N . PRO A 1 281 ? -17.100 7.004 22.039 1.00 79.31 281 PRO A N 1
ATOM 2178 C CA . PRO A 1 281 ? -16.815 6.742 23.446 1.00 79.31 281 PRO A CA 1
ATOM 2179 C C . PRO A 1 281 ? -15.602 5.816 23.612 1.00 79.31 281 PRO A C 1
ATOM 2181 O O . PRO A 1 281 ? -15.530 4.756 22.997 1.00 79.31 281 PRO A O 1
ATOM 2184 N N . GLY A 1 282 ? -14.641 6.218 24.447 1.00 77.62 282 GLY A N 1
ATOM 2185 C CA . GLY A 1 282 ? -13.419 5.445 24.707 1.00 77.62 282 GLY A CA 1
ATOM 2186 C C . GLY A 1 282 ? -12.272 5.674 23.716 1.00 77.62 282 GLY A C 1
ATOM 2187 O O . GLY A 1 282 ? -11.187 5.142 23.936 1.00 77.62 282 GLY A O 1
ATOM 2188 N N . TRP A 1 283 ? -12.461 6.485 22.666 1.00 82.56 283 TRP A N 1
ATOM 2189 C CA . TRP A 1 283 ? -11.344 6.921 21.817 1.00 82.56 283 TRP A CA 1
ATOM 2190 C C . TRP A 1 283 ? -10.470 7.976 22.507 1.00 82.56 283 TRP A C 1
ATOM 2192 O O . TRP A 1 283 ? -9.244 7.903 22.413 1.00 82.56 283 TRP A O 1
ATOM 2202 N N . SER A 1 284 ? -11.084 8.959 23.180 1.00 78.31 284 SER A N 1
ATOM 2203 C CA . SER A 1 284 ? -10.354 10.042 23.846 1.00 78.31 284 SER A CA 1
ATOM 2204 C C . SER A 1 284 ? -9.429 9.487 24.923 1.00 78.31 284 SER A C 1
ATOM 2206 O O . SER A 1 284 ? -9.852 8.671 25.745 1.00 78.31 284 SER A O 1
ATOM 2208 N N . ARG A 1 285 ? -8.184 9.962 24.938 1.00 75.56 285 ARG A N 1
ATOM 2209 C CA . ARG A 1 285 ? -7.149 9.523 25.877 1.00 75.56 285 ARG A CA 1
ATOM 2210 C C . ARG A 1 285 ? -6.645 10.697 26.711 1.00 75.56 285 ARG A C 1
ATOM 2212 O O . ARG A 1 285 ? -6.705 11.827 26.217 1.00 75.56 285 ARG A O 1
ATOM 2219 N N . PRO A 1 286 ? -6.079 10.445 27.906 1.00 77.62 286 PRO A N 1
ATOM 2220 C CA . PRO A 1 286 ? -5.506 11.499 28.739 1.00 77.62 286 PRO A CA 1
ATOM 2221 C C . PRO A 1 286 ? -4.489 12.379 28.001 1.00 77.62 286 PRO A C 1
ATOM 2223 O O . PRO A 1 286 ? -4.410 13.576 28.260 1.00 77.62 286 PRO A O 1
ATOM 2226 N N . GLU A 1 287 ? -3.737 11.822 27.050 1.00 74.62 287 GLU A N 1
ATOM 2227 C CA . GLU A 1 287 ? -2.766 12.562 26.239 1.00 74.62 287 GLU A CA 1
ATOM 2228 C C . GLU A 1 287 ? -3.443 13.538 25.268 1.00 74.62 287 GLU A C 1
ATOM 2230 O O . GLU A 1 287 ? -2.975 14.666 25.108 1.00 74.62 287 GLU A O 1
ATOM 2235 N N . ASN A 1 288 ? -4.564 13.135 24.659 1.00 76.81 288 ASN A N 1
ATOM 2236 C CA . ASN A 1 288 ? -5.359 14.006 23.792 1.00 76.81 288 ASN A CA 1
ATOM 2237 C C . ASN A 1 288 ? -5.993 15.137 24.612 1.00 76.81 288 ASN A C 1
ATOM 2239 O O . ASN A 1 288 ? -5.929 16.295 24.204 1.00 76.81 288 ASN A O 1
ATOM 2243 N N . ASP A 1 289 ? -6.540 14.816 25.789 1.00 78.44 289 ASP A N 1
ATOM 2244 C CA . ASP A 1 289 ? -7.095 15.809 26.713 1.00 78.44 289 ASP A CA 1
ATOM 2245 C C . ASP A 1 289 ? -6.013 16.814 27.148 1.00 78.44 289 ASP A C 1
ATOM 2247 O O . ASP A 1 289 ? -6.214 18.027 27.064 1.00 78.44 289 ASP A O 1
ATOM 2251 N N . ALA A 1 290 ? -4.824 16.332 27.530 1.00 77.88 290 ALA A N 1
ATOM 2252 C CA . ALA A 1 290 ? -3.692 17.177 27.910 1.00 77.88 290 ALA A CA 1
ATOM 2253 C C . ALA A 1 290 ? -3.193 18.053 26.750 1.00 77.88 290 ALA A C 1
ATOM 2255 O O . ALA A 1 290 ? -2.818 19.210 26.966 1.00 77.88 290 ALA A O 1
ATOM 2256 N N . PHE A 1 291 ? -3.199 17.536 25.518 1.00 76.94 291 PHE A N 1
ATOM 2257 C CA . PHE A 1 291 ? -2.857 18.317 24.332 1.00 76.94 291 PHE A CA 1
ATOM 2258 C C . PHE A 1 291 ? -3.867 19.444 24.084 1.00 76.94 291 PHE A C 1
ATOM 2260 O O . PHE A 1 291 ? -3.462 20.595 23.906 1.00 76.94 291 PHE A O 1
ATOM 2267 N N . ILE A 1 292 ? -5.168 19.146 24.132 1.00 77.69 292 ILE A N 1
ATOM 2268 C CA . ILE A 1 292 ? -6.234 20.145 23.969 1.00 77.69 292 ILE A CA 1
ATOM 2269 C C . ILE A 1 292 ? -6.159 21.215 25.073 1.00 77.69 292 ILE A C 1
ATOM 2271 O O . ILE A 1 292 ? -6.234 22.411 24.775 1.00 77.69 292 ILE A O 1
ATOM 2275 N N . GLU A 1 293 ? -5.907 20.827 26.326 1.00 77.19 293 GLU A N 1
ATOM 2276 C CA . GLU A 1 293 ? -5.701 21.774 27.434 1.00 77.19 293 GLU A CA 1
ATOM 2277 C C . GLU A 1 293 ? -4.442 22.635 27.255 1.00 77.19 293 GLU A C 1
ATOM 2279 O O . GLU A 1 293 ? -4.471 23.849 27.481 1.00 77.19 293 GLU A O 1
ATOM 2284 N N . ARG A 1 294 ? -3.334 22.060 26.776 1.00 74.81 294 ARG A N 1
ATOM 2285 C CA . ARG A 1 294 ? -2.121 22.828 26.449 1.00 74.81 294 ARG A CA 1
ATOM 2286 C C . ARG A 1 294 ? -2.386 23.858 25.352 1.00 74.81 294 ARG A C 1
ATOM 2288 O O . ARG A 1 294 ? -1.901 24.985 25.435 1.00 74.81 294 ARG A O 1
ATOM 2295 N N . MET A 1 295 ? -3.165 23.508 24.333 1.00 71.75 295 MET A N 1
ATOM 2296 C CA . MET A 1 295 ? -3.531 24.458 23.278 1.00 71.75 295 MET A CA 1
ATOM 2297 C C . MET A 1 295 ? -4.370 25.619 23.818 1.00 71.75 295 MET A C 1
ATOM 2299 O O . MET A 1 295 ? -4.206 26.762 23.380 1.00 71.75 295 MET A O 1
ATOM 2303 N N . ARG A 1 296 ? -5.204 25.363 24.830 1.00 70.88 296 ARG A N 1
ATOM 2304 C CA . ARG A 1 296 ? -5.947 26.402 25.549 1.00 70.88 296 ARG A CA 1
ATOM 2305 C C . ARG A 1 296 ? -5.015 27.347 26.321 1.00 70.88 296 ARG A C 1
ATOM 2307 O O . ARG A 1 296 ? -5.205 28.564 26.251 1.00 70.88 296 ARG A O 1
ATOM 2314 N N . SER A 1 297 ? -3.994 26.825 27.008 1.00 67.88 297 SER A N 1
ATOM 2315 C CA . SER A 1 297 ? -3.071 27.633 27.828 1.00 67.88 297 SER A CA 1
ATOM 2316 C C . SER A 1 297 ? -2.110 28.505 27.008 1.00 67.88 297 SER A C 1
ATOM 2318 O O . SER A 1 297 ? -1.849 29.650 27.385 1.00 67.88 297 SER A O 1
ATOM 2320 N N . VAL A 1 298 ? -1.648 28.028 25.844 1.00 65.62 298 VAL A N 1
ATOM 2321 C CA . VAL A 1 298 ? -0.803 28.813 24.918 1.00 65.62 298 VAL A CA 1
ATOM 2322 C C . VAL A 1 298 ? -1.513 30.094 24.469 1.00 65.62 298 VAL A C 1
ATOM 2324 O O . VAL A 1 298 ? -0.907 31.165 24.462 1.00 65.62 298 VAL A O 1
ATOM 2327 N N . LYS A 1 299 ? -2.815 30.037 24.164 1.00 62.47 299 LYS A N 1
ATOM 2328 C CA . LYS A 1 299 ? -3.585 31.241 23.807 1.00 62.47 299 LYS A CA 1
ATOM 2329 C C . LYS A 1 299 ? -3.872 32.149 25.005 1.00 62.47 299 LYS A C 1
ATOM 2331 O O . LYS A 1 299 ? -3.930 33.364 24.840 1.00 62.47 299 LYS A O 1
ATOM 2336 N N . ALA A 1 300 ? -4.028 31.593 26.204 1.00 58.84 300 ALA A N 1
ATOM 2337 C CA . ALA A 1 300 ? -4.204 32.389 27.418 1.00 58.84 300 ALA A CA 1
ATOM 2338 C C . ALA A 1 300 ? -2.923 33.145 27.842 1.00 58.84 300 ALA A C 1
ATOM 2340 O O . ALA A 1 300 ? -2.935 33.823 28.867 1.00 58.84 300 ALA A O 1
ATOM 2341 N N . GLY A 1 301 ? -1.818 33.026 27.090 1.00 56.25 301 GLY A N 1
ATOM 2342 C CA . GLY A 1 301 ? -0.546 33.690 27.390 1.00 56.25 301 GLY A CA 1
ATOM 2343 C C . GLY A 1 301 ? 0.137 33.163 28.655 1.00 56.25 301 GLY A C 1
ATOM 2344 O O . GLY A 1 301 ? 1.032 33.815 29.186 1.00 56.25 301 GLY A O 1
ATOM 2345 N N . THR A 1 302 ? -0.294 32.003 29.159 1.00 49.56 302 THR A N 1
ATOM 2346 C CA . THR A 1 302 ? 0.168 31.415 30.429 1.00 49.56 302 THR A CA 1
ATOM 2347 C C . THR A 1 302 ? 1.295 30.399 30.251 1.00 49.56 302 THR A C 1
ATOM 2349 O O . THR A 1 302 ? 1.934 30.031 31.232 1.00 49.56 302 THR A O 1
ATOM 2352 N N . PHE A 1 303 ? 1.590 29.992 29.015 1.00 43.16 303 PHE A N 1
ATOM 2353 C CA . PHE A 1 303 ? 2.752 29.177 28.662 1.00 43.16 303 PHE A CA 1
ATOM 2354 C C . PHE A 1 303 ? 3.682 29.986 27.745 1.00 43.16 303 PHE A C 1
ATOM 2356 O O . PHE A 1 303 ? 3.245 30.437 26.685 1.00 43.16 303 PHE A O 1
ATOM 2363 N N . LYS A 1 304 ? 4.937 30.190 28.172 1.00 45.03 304 LYS A N 1
ATOM 2364 C CA . LYS A 1 304 ? 6.028 30.733 27.344 1.00 45.03 304 LYS A CA 1
ATOM 2365 C C . LYS A 1 304 ? 6.823 29.603 26.707 1.00 45.03 304 LYS A C 1
ATOM 2367 O O . LYS A 1 304 ? 7.037 28.589 27.408 1.00 45.03 304 LYS A O 1
#

Foldseek 3Di:
DDDPPDDPVVVLVVVLLPPDPDDPPFDFFAWDDPDDDDCDVQQQAWFPWDFLADQDPQKTKTFGAAPQQWFWIWIDHVVVPATGTFDTTHQDQAAEEEPDQQKAWGFFDDQQTWTWIGLGNRNTITTRPDGRGHQWDWHYWYYDPQKIKTWIAHPPDDDFQWDKAKEQDADPVVRASNHDIDITTTWMWMFGQPSVSRDTHRIATEGEPPTDGPDCVNVVSVVRYDYDNDCPPRPDDRYYDGGSNNSCVVDPPHQDDPVCLVPDDLCVNVVSVVVSCVVDPPRDDPSSVVSSVVSVCVVVVNDD

pLDDT: mean 76.36, std 16.74, range [22.36, 97.44]

Sequence (304 aa):
MQFKRLSCAMLALTSVLSACGIHPPIPSPTRQTPEIREFSGALALYAPPQKAWQWTAQTWFTAELNASCKGIVRYVDPAQGIDSYVGEGSVPDIYFSSDDPDVIFAMTAGATQKLIFSTDAGRTFVREVRELPDRVWIKFVVLRKGQVYVGVQQLGYEADGYFPWTGPGVNEKTRTHDGPAEDVKLTLLVAPLDKQNARIGWYQVLAPTNYPFRHGAAEADGASLKRLDSLDGLGLPHGVQTSPLTECMKTASLPPTWDQMKNAAITRPQEWYDAARAAHPGWSRPENDAFIERMRSVKAGTFK